Protein AF-A0A3D2V6H1-F1 (afdb_monomer)

Solvent-accessible surface area (backbone atoms only — not comparable to full-atom values): 11142 Å² total; per-residue (Å²): 111,62,58,61,51,36,56,75,69,52,50,53,39,61,8,52,39,50,46,77,57,75,85,57,69,44,85,62,68,38,57,47,48,62,53,45,48,71,74,39,72,91,53,56,70,66,56,57,39,49,36,20,57,70,46,33,28,23,52,72,85,36,66,45,42,57,85,45,62,45,26,45,87,55,47,36,34,42,48,42,58,67,62,29,68,16,52,40,57,74,44,65,68,43,30,50,53,50,51,51,25,13,57,29,50,62,38,63,56,70,38,83,44,26,27,84,60,28,32,38,72,49,34,47,72,74,41,46,62,54,39,50,52,45,37,75,77,72,48,85,62,90,74,62,63,72,61,66,84,83,40,54,50,41,79,96,32,51,87,45,54,78,88,76,50,89,75,84,79,85,52,70,67,60,56,50,52,52,51,54,50,50,55,60,72,49,50,75,44,50,53,50,48,50,66,72,74,103

Sequence (198 aa):
DCFERAKAKGIWNDGRAAQRYRRIKSESPVSLYDALLKSFPDQSPELIKKCMDGGDILVNGKPTNSAVKVSGKDKVLIYFGGPKKCYASRNKAEYWAEVLQCWYDTNRTMDHDHNHIHTREQLKVYDPQAAKLCEEVLGDGKWRFVTPLKRAGKGHLRGYTPESAPTVKLLPHIETAAYDYYDNYWKEFWQRLADKHN

Secondary structure (DSSP, 8-state):
-HHHHHHHTTTT--EEEEEEE-----SS-EEHHHHHHHH-TTS-HHHHHHHHHTTSEEETTEE--TT-EE-TTS-EEEEEEEEE--GGGS-HHHHHHHHHHHHTT----SSSS--S--SHHHHHHH-HHHHHHHHHHH---S-----HHHHTTSGGGTT--GGGSPPP---HHHHHHHHHHHHHHHGGGHHHHHHHH-

Mean predicted aligned error: 4.02 Å

Structure (mmCIF, N/CA/C/O backbone):
data_AF-A0A3D2V6H1-F1
#
_entry.id   AF-A0A3D2V6H1-F1
#
loop_
_atom_site.group_PDB
_atom_site.id
_atom_site.type_symbol
_atom_site.label_atom_id
_atom_site.label_alt_id
_atom_site.label_comp_id
_atom_site.label_asym_id
_atom_site.label_entity_id
_atom_site.label_seq_id
_atom_site.pdbx_PDB_ins_code
_atom_site.Cartn_x
_atom_site.Cartn_y
_atom_site.Cartn_z
_atom_site.occupancy
_atom_site.B_iso_or_equiv
_atom_site.auth_seq_id
_atom_site.auth_comp_id
_atom_site.auth_asym_id
_atom_site.auth_atom_id
_atom_site.pdbx_PDB_model_num
ATOM 1 N N . ASP A 1 1 ? -4.914 6.073 -26.720 1.00 86.19 1 ASP A N 1
ATOM 2 C CA . ASP A 1 1 ? -4.335 6.422 -25.411 1.00 86.19 1 ASP A CA 1
ATOM 3 C C . ASP A 1 1 ? -4.439 5.208 -24.480 1.00 86.19 1 ASP A C 1
ATOM 5 O O . ASP A 1 1 ? -5.526 4.640 -24.406 1.00 86.19 1 ASP A O 1
ATOM 9 N N . CYS A 1 2 ? -3.342 4.742 -23.863 1.00 95.06 2 CYS A N 1
ATOM 10 C CA . CYS A 1 2 ? -3.363 3.585 -22.947 1.00 95.06 2 CYS A CA 1
ATOM 11 C C . CYS A 1 2 ? -4.170 3.888 -21.681 1.00 95.06 2 CYS A C 1
ATOM 13 O O . CYS A 1 2 ? -4.976 3.060 -21.262 1.00 95.06 2 CYS A O 1
ATOM 15 N N . PHE A 1 3 ? -4.041 5.109 -21.153 1.00 96.94 3 PHE A N 1
ATOM 16 C CA . PHE A 1 3 ? -4.754 5.534 -19.952 1.00 96.94 3 PHE A CA 1
ATOM 17 C C . PHE A 1 3 ? -6.275 5.480 -20.140 1.00 96.94 3 PHE A C 1
ATOM 19 O O . PHE A 1 3 ? -6.974 4.856 -19.347 1.00 96.94 3 PHE A O 1
ATOM 26 N N . GLU A 1 4 ? -6.799 6.047 -21.232 1.00 97.50 4 GLU A N 1
ATOM 27 C CA . GLU A 1 4 ? -8.246 6.026 -21.496 1.00 97.50 4 GLU A CA 1
ATOM 28 C C . GLU A 1 4 ? -8.780 4.600 -21.700 1.00 97.50 4 GLU A C 1
ATOM 30 O O . GLU A 1 4 ? -9.891 4.286 -21.274 1.00 97.50 4 GLU A O 1
ATOM 35 N N . ARG A 1 5 ? -7.981 3.694 -22.282 1.00 96.44 5 ARG A N 1
ATOM 36 C CA . ARG A 1 5 ? -8.349 2.272 -22.395 1.00 96.44 5 ARG A CA 1
ATOM 37 C C . ARG A 1 5 ? -8.379 1.584 -21.032 1.00 96.44 5 ARG A C 1
ATOM 39 O O . ARG A 1 5 ? -9.320 0.839 -20.768 1.00 96.44 5 ARG A O 1
ATOM 46 N N . ALA A 1 6 ? -7.375 1.819 -20.188 1.00 96.81 6 ALA A N 1
ATOM 47 C CA . ALA A 1 6 ? -7.323 1.277 -18.833 1.00 96.81 6 ALA A CA 1
ATOM 48 C C . ALA A 1 6 ? -8.517 1.771 -18.004 1.00 96.81 6 ALA A C 1
ATOM 50 O O . ALA A 1 6 ? -9.238 0.966 -17.414 1.00 96.81 6 ALA A O 1
ATOM 51 N N . LYS A 1 7 ? -8.800 3.077 -18.068 1.00 96.31 7 LYS A N 1
ATOM 52 C CA . LYS A 1 7 ? -9.954 3.719 -17.433 1.00 96.31 7 LYS A CA 1
ATOM 53 C C . LYS A 1 7 ? -11.282 3.131 -17.912 1.00 96.31 7 LYS A C 1
ATOM 55 O O . LYS A 1 7 ? -12.104 2.764 -17.078 1.00 96.31 7 LYS A O 1
ATOM 60 N N . ALA A 1 8 ? -11.480 2.979 -19.224 1.00 96.50 8 ALA A N 1
ATOM 61 C CA . ALA A 1 8 ? -12.698 2.391 -19.791 1.00 96.50 8 ALA A CA 1
ATOM 62 C C . ALA A 1 8 ? -12.913 0.926 -19.372 1.00 96.50 8 ALA A C 1
ATOM 64 O O . ALA A 1 8 ? -14.048 0.483 -19.230 1.00 96.50 8 ALA A O 1
ATOM 65 N N . LYS A 1 9 ? -11.827 0.179 -19.148 1.00 95.75 9 LYS A N 1
ATOM 66 C CA . LYS A 1 9 ? -11.861 -1.211 -18.667 1.00 95.75 9 LYS A CA 1
ATOM 67 C C . LYS A 1 9 ? -11.921 -1.337 -17.143 1.00 95.75 9 LYS A C 1
ATOM 69 O O . LYS A 1 9 ? -11.949 -2.452 -16.634 1.00 95.75 9 LYS A O 1
ATOM 74 N N . GLY A 1 10 ? -11.893 -0.224 -16.412 1.00 95.44 10 GLY A N 1
ATOM 75 C CA . GLY A 1 10 ? -11.855 -0.236 -14.954 1.00 95.44 10 GLY A CA 1
ATOM 76 C C . GLY A 1 10 ? -10.558 -0.799 -14.359 1.00 95.44 10 GLY A C 1
ATOM 77 O O . GLY A 1 10 ? -10.540 -1.105 -13.169 1.00 95.44 10 GLY A O 1
ATOM 78 N N . ILE A 1 11 ? -9.483 -0.911 -15.146 1.00 95.38 11 ILE A N 1
ATOM 79 C CA . ILE A 1 11 ? -8.159 -1.329 -14.660 1.00 95.38 11 ILE A CA 1
ATOM 80 C C . ILE A 1 11 ? -7.669 -0.293 -13.637 1.00 95.38 11 ILE A C 1
ATOM 82 O O . ILE A 1 11 ? -8.009 0.889 -13.732 1.00 95.38 11 ILE A O 1
ATOM 86 N N . TRP A 1 12 ? -6.893 -0.738 -12.647 1.00 96.25 12 TRP A N 1
ATOM 87 C CA . TRP A 1 12 ? -6.404 0.075 -11.530 1.00 96.25 12 TRP A CA 1
ATOM 88 C C . TRP A 1 12 ? -7.511 0.595 -10.601 1.00 96.25 12 TRP A C 1
ATOM 90 O O . TRP A 1 12 ? -7.306 1.549 -9.851 1.00 96.25 12 TRP A O 1
ATOM 100 N N . ASN A 1 13 ? -8.693 -0.027 -10.620 1.00 95.50 13 ASN A N 1
ATOM 101 C CA . ASN A 1 13 ? -9.763 0.215 -9.648 1.00 95.50 13 ASN A CA 1
ATOM 102 C C . ASN A 1 13 ? -9.993 -0.983 -8.728 1.00 95.50 13 ASN A C 1
ATOM 104 O O . ASN A 1 13 ? -11.111 -1.196 -8.284 1.00 95.50 13 ASN A O 1
ATOM 108 N N . ASP A 1 14 ? -8.946 -1.754 -8.459 1.00 94.88 14 ASP A N 1
ATOM 109 C CA . ASP A 1 14 ? -8.922 -3.006 -7.699 1.00 94.88 14 ASP A CA 1
ATOM 110 C C . ASP A 1 14 ? -7.957 -2.938 -6.501 1.00 94.88 14 ASP A C 1
ATOM 112 O O . ASP A 1 14 ? -7.473 -3.953 -5.995 1.00 94.88 14 ASP A O 1
ATOM 116 N N . GLY A 1 15 ? -7.678 -1.723 -6.026 1.00 93.56 15 GLY A N 1
ATOM 117 C CA . GLY A 1 15 ? -6.953 -1.507 -4.786 1.00 93.56 15 GLY A CA 1
ATOM 118 C C . GLY A 1 15 ? -7.726 -2.076 -3.602 1.00 93.56 15 GLY A C 1
ATOM 119 O O . GLY A 1 15 ? -8.959 -2.083 -3.584 1.00 93.56 15 GLY A O 1
ATOM 120 N N . ARG A 1 16 ? -7.007 -2.522 -2.571 1.00 91.81 16 ARG A N 1
ATOM 121 C CA . ARG A 1 16 ? -7.636 -3.028 -1.349 1.00 91.81 16 ARG A CA 1
ATOM 122 C C . ARG A 1 16 ? -8.110 -1.857 -0.485 1.00 91.81 16 ARG A C 1
ATOM 124 O O . ARG A 1 16 ? -7.298 -1.030 -0.074 1.00 91.81 16 ARG A O 1
ATOM 131 N N . ALA A 1 17 ? -9.402 -1.798 -0.167 1.00 95.44 17 ALA A N 1
ATOM 132 C CA . ALA A 1 17 ? -9.928 -0.838 0.802 1.00 95.44 17 ALA A CA 1
ATOM 133 C C . ALA A 1 17 ? -9.635 -1.320 2.234 1.00 95.44 17 ALA A C 1
ATOM 135 O O . ALA A 1 17 ? -10.416 -2.061 2.832 1.00 95.44 17 ALA A O 1
ATOM 136 N N . ALA A 1 18 ? -8.459 -0.970 2.759 1.00 95.44 18 ALA A N 1
ATOM 137 C CA . ALA A 1 18 ? -8.037 -1.379 4.092 1.00 95.44 18 ALA A CA 1
ATOM 138 C C . ALA A 1 18 ? -7.135 -0.343 4.764 1.00 95.44 18 ALA A C 1
ATOM 140 O O . ALA A 1 18 ? -6.169 0.136 4.167 1.00 95.44 18 ALA A O 1
ATOM 141 N N . GLN A 1 19 ? -7.386 -0.089 6.043 1.00 95.94 19 GLN A N 1
ATOM 142 C CA . GLN A 1 19 ? -6.586 0.807 6.863 1.00 95.94 19 GLN A CA 1
ATOM 143 C C . GLN A 1 19 ? -5.698 0.027 7.828 1.00 95.94 19 GLN A C 1
ATOM 145 O O . GLN A 1 19 ? -6.164 -0.820 8.588 1.00 95.94 19 GLN A O 1
ATOM 150 N N . ARG A 1 20 ? -4.405 0.362 7.857 1.00 95.50 20 ARG A N 1
ATOM 151 C CA . ARG A 1 20 ? -3.495 -0.083 8.921 1.00 95.50 20 ARG A CA 1
ATOM 152 C C . ARG A 1 20 ? -3.681 0.830 10.129 1.00 95.50 20 ARG A C 1
ATOM 154 O O . ARG A 1 20 ? -3.247 1.979 10.093 1.00 95.50 20 ARG A O 1
ATOM 161 N N . TYR A 1 21 ? -4.293 0.317 11.187 1.00 96.44 21 TYR A N 1
ATOM 162 C CA . TYR A 1 21 ? -4.532 1.069 12.413 1.00 96.44 21 TYR A CA 1
ATOM 163 C C . TYR A 1 21 ? -3.304 0.974 13.331 1.00 96.44 21 TYR A C 1
ATOM 165 O O . TYR A 1 21 ? -2.948 -0.100 13.810 1.00 96.44 21 TYR A O 1
ATOM 173 N N . ARG A 1 22 ? -2.599 2.097 13.516 1.00 94.12 22 ARG A N 1
ATOM 174 C CA . ARG A 1 22 ? -1.255 2.150 14.135 1.00 94.12 22 ARG A CA 1
ATOM 175 C C . ARG A 1 22 ? -1.173 3.058 15.367 1.00 94.12 22 ARG A C 1
ATOM 177 O O . ARG A 1 22 ? -0.078 3.432 15.789 1.00 94.12 22 ARG A O 1
ATOM 184 N N . ARG A 1 23 ? -2.327 3.412 15.941 1.00 94.06 23 ARG A N 1
ATOM 185 C CA . ARG A 1 23 ? -2.425 4.316 17.099 1.00 94.06 23 ARG A CA 1
ATOM 186 C C . ARG A 1 23 ? -2.110 3.641 18.435 1.00 94.06 23 ARG A C 1
ATOM 188 O O . ARG A 1 23 ? -1.849 4.328 19.416 1.00 94.06 23 ARG A O 1
ATOM 195 N N . ILE A 1 24 ? -2.100 2.311 18.488 1.00 95.19 24 ILE A N 1
ATOM 196 C CA . ILE A 1 24 ? -1.741 1.580 19.705 1.00 95.19 24 ILE A CA 1
ATOM 197 C C . ILE A 1 24 ? -0.220 1.523 19.807 1.00 95.19 24 ILE A C 1
ATOM 199 O O . ILE A 1 24 ? 0.445 0.967 18.938 1.00 95.19 24 ILE A O 1
ATOM 203 N N . LYS A 1 25 ? 0.319 2.133 20.867 1.00 92.25 25 LYS A N 1
ATOM 204 C CA . LYS A 1 25 ? 1.763 2.221 21.151 1.00 92.25 25 LYS A CA 1
ATOM 205 C C . LYS A 1 25 ? 2.165 1.602 22.490 1.00 92.25 25 LYS A C 1
ATOM 207 O O . LYS A 1 25 ? 3.348 1.541 22.792 1.00 92.25 25 LYS A O 1
ATOM 212 N N . SER A 1 26 ? 1.192 1.174 23.295 1.00 94.69 26 SER A N 1
ATOM 213 C CA . SER A 1 26 ? 1.442 0.613 24.626 1.00 94.69 26 SER A CA 1
ATOM 214 C C . SER A 1 26 ? 2.230 -0.694 24.539 1.00 94.69 26 SER A C 1
ATOM 216 O O . SER A 1 26 ? 1.905 -1.556 23.721 1.00 94.69 26 SER A O 1
ATOM 218 N N . GLU A 1 27 ? 3.228 -0.864 25.408 1.00 95.31 27 GLU A N 1
ATOM 219 C CA . GLU A 1 27 ? 3.922 -2.147 25.582 1.00 95.31 27 GLU A CA 1
ATOM 220 C C . GLU A 1 27 ? 3.007 -3.193 26.228 1.00 95.31 27 GLU A C 1
ATOM 222 O O . GLU A 1 27 ? 3.024 -4.362 25.842 1.00 95.31 27 GLU A O 1
ATOM 227 N N . SER A 1 28 ? 2.174 -2.777 27.187 1.00 96.81 28 SER A N 1
ATOM 228 C CA . SER A 1 28 ? 1.172 -3.646 27.799 1.00 96.81 28 SER A CA 1
ATOM 229 C C . SER A 1 28 ? -0.092 -3.725 26.928 1.00 96.81 28 SER A C 1
ATOM 231 O O . SER A 1 28 ? -0.499 -2.706 26.356 1.00 96.81 28 SER A O 1
ATOM 233 N N . PRO A 1 29 ? -0.743 -4.901 26.825 1.00 97.94 29 PRO A N 1
ATOM 234 C CA . PRO A 1 29 ? -1.964 -5.049 26.041 1.00 97.94 29 PRO A CA 1
ATOM 235 C C . PRO A 1 29 ? -3.115 -4.169 26.545 1.00 97.94 29 PRO A C 1
ATOM 237 O O . PRO A 1 29 ? -3.474 -4.205 27.724 1.00 97.94 29 PRO A O 1
ATOM 240 N N . VAL A 1 30 ? -3.743 -3.438 25.626 1.00 98.38 30 VAL A N 1
ATOM 241 C CA . VAL A 1 30 ? -4.916 -2.585 25.863 1.00 98.38 30 VAL A CA 1
ATOM 242 C C . VAL A 1 30 ? -6.107 -3.061 25.037 1.00 98.38 30 VAL A C 1
ATOM 244 O O . VAL A 1 30 ? -5.929 -3.735 24.025 1.00 98.38 30 VAL A O 1
ATOM 247 N N . SER A 1 31 ? -7.323 -2.716 25.463 1.00 98.50 31 SER A N 1
ATOM 248 C CA . SER A 1 31 ? -8.556 -3.003 24.718 1.00 98.50 31 SER A CA 1
ATOM 249 C C . SER A 1 31 ? -8.499 -2.378 23.322 1.00 98.50 31 SER A C 1
ATOM 251 O O . SER A 1 31 ? -8.368 -1.158 23.186 1.00 98.50 31 SER A O 1
ATOM 253 N N . LEU A 1 32 ? -8.586 -3.209 22.277 1.00 98.62 32 LEU A N 1
ATOM 254 C CA . LEU A 1 32 ? -8.649 -2.698 20.907 1.00 98.62 32 LEU A CA 1
ATOM 255 C C . LEU A 1 32 ? -9.981 -1.981 20.656 1.00 98.62 32 LEU A C 1
ATOM 257 O O . LEU A 1 32 ? -9.995 -0.944 19.999 1.00 98.62 32 LEU A O 1
ATOM 261 N N . TYR A 1 33 ? -11.073 -2.500 21.217 1.00 98.69 33 TYR A N 1
ATOM 262 C CA . TYR A 1 33 ? -12.403 -1.910 21.100 1.00 98.69 33 TYR A CA 1
ATOM 263 C C . TYR A 1 33 ? -12.422 -0.458 21.597 1.00 98.69 33 TYR A C 1
ATOM 265 O O . TYR A 1 33 ? -12.762 0.445 20.836 1.00 98.69 33 TYR A O 1
ATOM 273 N N . ASP A 1 34 ? -11.927 -0.205 22.812 1.00 98.44 34 ASP A N 1
ATOM 274 C CA . ASP A 1 34 ? -11.911 1.148 23.389 1.00 98.44 34 ASP A CA 1
ATOM 275 C C . ASP A 1 34 ? -11.003 2.101 22.597 1.00 98.44 34 ASP A C 1
ATOM 277 O O . ASP A 1 34 ? -11.313 3.281 22.420 1.00 98.44 34 ASP A O 1
ATOM 281 N N . ALA A 1 35 ? -9.882 1.592 22.075 1.00 98.00 35 ALA A N 1
ATOM 282 C CA . ALA A 1 35 ? -8.986 2.380 21.236 1.00 98.00 35 ALA A CA 1
ATOM 283 C C . ALA A 1 35 ? -9.651 2.790 19.908 1.00 98.00 35 ALA A C 1
ATOM 285 O O . ALA A 1 35 ? -9.436 3.912 19.441 1.00 98.00 35 ALA A O 1
ATOM 286 N N . LEU A 1 36 ? -10.451 1.902 19.308 1.00 97.88 36 LEU A N 1
ATOM 287 C CA . LEU A 1 36 ? -11.209 2.187 18.089 1.00 97.88 36 LEU A CA 1
ATOM 288 C C . LEU A 1 36 ? -12.329 3.197 18.353 1.00 97.88 36 LEU A C 1
ATOM 290 O O . LEU A 1 36 ? -12.416 4.168 17.610 1.00 97.88 36 LEU A O 1
ATOM 294 N N . LEU A 1 37 ? -13.105 3.042 19.435 1.00 97.88 37 LEU A N 1
ATOM 295 C CA . LEU A 1 37 ? -14.127 4.024 19.836 1.00 97.88 37 LEU A CA 1
ATOM 296 C C . LEU A 1 37 ? -13.529 5.424 19.993 1.00 97.88 37 LEU A C 1
ATOM 298 O O . LEU A 1 37 ? -14.073 6.406 19.498 1.00 97.88 37 LEU A O 1
ATOM 302 N N . LYS A 1 38 ? -12.365 5.510 20.645 1.00 96.38 38 LYS A N 1
ATOM 303 C CA . LYS A 1 38 ? -11.654 6.776 20.828 1.00 96.38 38 LYS A CA 1
ATOM 304 C C . LYS A 1 38 ? -11.190 7.394 19.505 1.00 96.38 38 LYS A C 1
ATOM 306 O O . LYS A 1 38 ? -11.177 8.615 19.383 1.00 96.38 38 LYS A O 1
ATOM 311 N N . SER A 1 39 ? -10.754 6.573 18.552 1.00 95.06 39 SER A N 1
ATOM 312 C CA . SER A 1 39 ? -10.202 7.054 17.277 1.00 95.06 39 SER A CA 1
ATOM 313 C C . SER A 1 39 ? -11.276 7.370 16.238 1.00 95.06 39 SER A C 1
ATOM 315 O O . SER A 1 39 ? -11.041 8.186 15.353 1.00 95.06 39 SER A O 1
ATOM 317 N N . PHE A 1 40 ? -12.452 6.753 16.356 1.00 96.31 40 PHE A N 1
ATOM 318 C CA . PHE A 1 40 ? -13.562 6.894 15.418 1.00 96.31 40 PHE A CA 1
ATOM 319 C C . PHE A 1 40 ? -14.855 7.286 16.154 1.00 96.31 40 PHE A C 1
ATOM 321 O O . PHE A 1 40 ? -15.822 6.526 16.125 1.00 96.31 40 PHE A O 1
ATOM 328 N N . PRO A 1 41 ? -14.902 8.466 16.803 1.00 95.62 41 PRO A N 1
ATOM 329 C CA . PRO A 1 41 ? -16.042 8.881 17.628 1.00 95.62 41 PRO A CA 1
ATOM 330 C C . PRO A 1 41 ? -17.347 9.071 16.838 1.00 95.62 41 PRO A C 1
ATOM 332 O O . PRO A 1 41 ? -18.423 9.045 17.425 1.00 95.62 41 PRO A O 1
ATOM 335 N N . ASP A 1 42 ? -17.259 9.235 15.515 1.00 95.00 42 ASP A N 1
ATOM 336 C CA . ASP A 1 42 ? -18.420 9.356 14.625 1.00 95.00 42 ASP A CA 1
ATOM 337 C C . ASP A 1 42 ? -19.088 7.999 14.316 1.00 95.00 42 ASP A C 1
ATOM 339 O O . ASP A 1 42 ? -20.142 7.963 13.685 1.00 95.00 42 ASP A O 1
ATOM 343 N N . GLN A 1 43 ? -18.470 6.877 14.701 1.00 96.94 43 GLN A N 1
ATOM 344 C CA . GLN A 1 43 ? -19.005 5.531 14.481 1.00 96.94 43 GLN A CA 1
ATOM 345 C C . GLN A 1 43 ? -19.700 5.025 15.743 1.00 96.94 43 GLN A C 1
ATOM 347 O O . GLN A 1 43 ? -19.201 5.216 16.853 1.00 96.94 43 GLN A O 1
ATOM 352 N N . SER A 1 44 ? -20.839 4.342 15.588 1.00 97.38 44 SER A N 1
ATOM 353 C CA . SER A 1 44 ? -21.546 3.809 16.753 1.00 97.38 44 SER A CA 1
ATOM 354 C C . SER A 1 44 ? -20.740 2.691 17.432 1.00 97.38 44 SER A C 1
ATOM 356 O O . SER A 1 44 ? -20.080 1.892 16.747 1.00 97.38 44 SER A O 1
ATOM 358 N N . PRO A 1 45 ? -20.804 2.582 18.772 1.00 98.25 45 PRO A N 1
ATOM 359 C CA . PRO A 1 45 ? -20.162 1.486 19.487 1.00 98.25 45 PRO A CA 1
ATOM 360 C C . PRO A 1 45 ? -20.605 0.104 18.991 1.00 98.25 45 PRO A C 1
ATOM 362 O O . PRO A 1 45 ? -19.790 -0.809 18.838 1.00 98.25 45 PRO A O 1
ATOM 365 N N . GLU A 1 46 ? -21.886 -0.033 18.650 1.00 98.12 46 GLU A N 1
ATOM 366 C CA . GLU A 1 46 ? -22.473 -1.260 18.122 1.00 98.12 46 GLU A CA 1
ATOM 367 C C . GLU A 1 46 ? -21.864 -1.646 16.771 1.00 98.12 46 GLU A C 1
ATOM 369 O O . GLU A 1 46 ? -21.564 -2.821 16.556 1.00 98.12 46 GLU A O 1
ATOM 374 N N . LEU A 1 47 ? -21.642 -0.678 15.872 1.00 98.31 47 LEU A N 1
ATOM 375 C CA . LEU A 1 47 ? -21.013 -0.939 14.579 1.00 98.31 47 LEU A CA 1
ATOM 376 C C . LEU A 1 47 ? -19.572 -1.411 14.761 1.00 98.31 47 LEU A C 1
ATOM 378 O O . LEU A 1 47 ? -19.190 -2.435 14.198 1.00 98.31 47 LEU A O 1
ATOM 382 N N . ILE A 1 48 ? -18.775 -0.711 15.576 1.00 98.38 48 ILE A N 1
ATOM 383 C CA . ILE A 1 48 ? -17.381 -1.103 15.832 1.00 98.38 48 ILE A CA 1
ATOM 384 C C . ILE A 1 48 ? -17.328 -2.523 16.402 1.00 98.38 48 ILE A C 1
ATOM 386 O O . ILE A 1 48 ? -16.523 -3.337 15.942 1.00 98.38 48 ILE A O 1
ATOM 390 N N . LYS A 1 49 ? -18.220 -2.853 17.341 1.00 98.56 49 LYS A N 1
ATOM 391 C CA . LYS A 1 49 ? -18.324 -4.204 17.894 1.00 98.56 49 LYS A CA 1
ATOM 392 C C . LYS A 1 49 ? -18.641 -5.242 16.813 1.00 98.56 49 LYS A C 1
ATOM 394 O O . LYS A 1 49 ? -17.906 -6.221 16.695 1.00 98.56 49 LYS A O 1
ATOM 399 N N . LYS A 1 50 ? -19.668 -5.008 15.988 1.00 98.44 50 LYS A N 1
ATOM 400 C CA . LYS A 1 50 ? -20.039 -5.903 14.877 1.00 98.44 50 LYS A CA 1
ATOM 401 C C . LYS A 1 50 ? -18.894 -6.097 13.877 1.00 98.44 50 LYS A C 1
ATOM 403 O O . LYS A 1 50 ? -18.648 -7.221 13.455 1.00 98.44 50 LYS A O 1
ATOM 408 N N . CYS A 1 51 ? -18.145 -5.046 13.545 1.00 98.31 51 CYS A N 1
ATOM 409 C CA . CYS A 1 51 ? -16.978 -5.136 12.662 1.00 98.31 51 CYS A CA 1
ATOM 410 C C . CYS A 1 51 ? -15.854 -5.997 13.251 1.00 98.31 51 CYS A C 1
ATOM 412 O O . CYS A 1 51 ? -15.208 -6.758 12.527 1.00 98.31 51 CYS A O 1
ATOM 414 N N . MET A 1 52 ? -15.607 -5.885 14.561 1.00 98.56 52 MET A N 1
ATOM 415 C CA . MET A 1 52 ? -14.622 -6.724 15.243 1.00 98.56 52 MET A CA 1
ATOM 416 C C . MET A 1 52 ? -15.072 -8.184 15.256 1.00 98.56 52 MET A C 1
ATOM 418 O O . MET A 1 52 ? -14.339 -9.037 14.766 1.00 98.56 52 MET A O 1
ATOM 422 N N . ASP A 1 53 ? -16.279 -8.450 15.754 1.00 98.31 53 ASP A N 1
ATOM 423 C CA . ASP A 1 53 ? -16.825 -9.803 15.923 1.00 98.31 53 ASP A CA 1
ATOM 424 C C . ASP A 1 53 ? -17.136 -10.488 14.577 1.00 98.31 53 ASP A C 1
ATOM 426 O O . ASP A 1 53 ? -17.092 -11.711 14.467 1.00 98.31 53 ASP A O 1
ATOM 430 N N . GLY A 1 54 ? -17.408 -9.700 13.534 1.00 97.12 54 GLY A N 1
ATOM 431 C CA . GLY A 1 54 ? -17.690 -10.147 12.170 1.00 97.12 54 GLY A CA 1
ATOM 432 C C . GLY A 1 54 ? -16.456 -10.341 11.282 1.00 97.12 54 GLY A C 1
ATOM 433 O O . GLY A 1 54 ? -16.602 -10.677 10.106 1.00 97.12 54 GLY A O 1
ATOM 434 N N . GLY A 1 55 ? -15.245 -10.132 11.814 1.00 97.38 55 GLY A N 1
ATOM 435 C CA . GLY A 1 55 ? -13.985 -10.406 11.113 1.00 97.38 55 GLY A CA 1
ATOM 436 C C . GLY A 1 55 ? -13.529 -9.343 10.107 1.00 97.38 55 GLY A C 1
ATOM 437 O O . GLY A 1 55 ? -12.619 -9.608 9.320 1.00 97.38 55 GLY A O 1
ATOM 438 N N . ASP A 1 56 ? -14.107 -8.141 10.137 1.00 98.12 56 ASP A N 1
ATOM 439 C CA . ASP A 1 56 ? -13.659 -7.003 9.318 1.00 98.12 56 ASP A CA 1
ATOM 440 C C . ASP A 1 56 ? -12.423 -6.318 9.905 1.00 98.12 56 ASP A C 1
ATOM 442 O O . ASP A 1 56 ? -11.703 -5.601 9.211 1.00 98.12 56 ASP A O 1
ATOM 446 N N . ILE A 1 57 ? -12.138 -6.561 11.183 1.00 98.44 57 ILE A N 1
ATOM 447 C CA . ILE A 1 57 ? -10.924 -6.094 11.843 1.00 98.44 57 ILE A CA 1
ATOM 448 C C . ILE A 1 57 ? -10.030 -7.296 12.123 1.00 98.44 57 ILE A C 1
ATOM 450 O O . ILE A 1 57 ? -10.430 -8.272 12.757 1.00 98.44 57 ILE A O 1
ATOM 454 N N . LEU A 1 58 ? -8.797 -7.218 11.631 1.00 98.31 58 LEU A N 1
ATOM 455 C CA . LEU A 1 58 ? -7.799 -8.266 11.772 1.00 98.31 58 LEU A CA 1
ATOM 456 C C . LEU A 1 58 ? -6.709 -7.830 12.745 1.00 98.31 58 LEU A C 1
ATOM 458 O O . LEU A 1 58 ? -6.208 -6.708 12.662 1.00 98.31 58 LEU A O 1
ATOM 462 N N . VAL A 1 59 ? -6.271 -8.758 13.589 1.00 98.50 59 VAL A N 1
ATOM 463 C CA . VAL A 1 59 ? -5.074 -8.622 14.422 1.00 98.50 59 VAL A CA 1
ATOM 464 C C . VAL A 1 59 ? -4.061 -9.653 13.946 1.00 98.50 59 VAL A C 1
ATOM 466 O O . VAL A 1 59 ? -4.352 -10.845 13.866 1.00 98.50 59 VAL A O 1
ATOM 469 N N . ASN A 1 60 ? -2.870 -9.192 13.562 1.00 97.75 60 ASN A N 1
ATOM 470 C CA . ASN A 1 60 ? -1.799 -10.030 13.014 1.00 97.75 60 ASN A CA 1
ATOM 471 C C . ASN A 1 60 ? -2.259 -10.903 11.830 1.00 97.75 60 ASN A C 1
ATOM 473 O O . ASN A 1 60 ? -1.815 -12.036 11.653 1.00 97.75 60 ASN A O 1
ATOM 477 N N . GLY A 1 61 ? -3.160 -10.353 11.009 1.00 96.75 61 GLY A N 1
ATOM 478 C CA . GLY A 1 61 ? -3.692 -11.006 9.812 1.00 96.75 61 GLY A CA 1
ATOM 479 C C . GLY A 1 61 ? -4.812 -12.017 10.063 1.00 96.75 61 GLY A C 1
ATOM 480 O O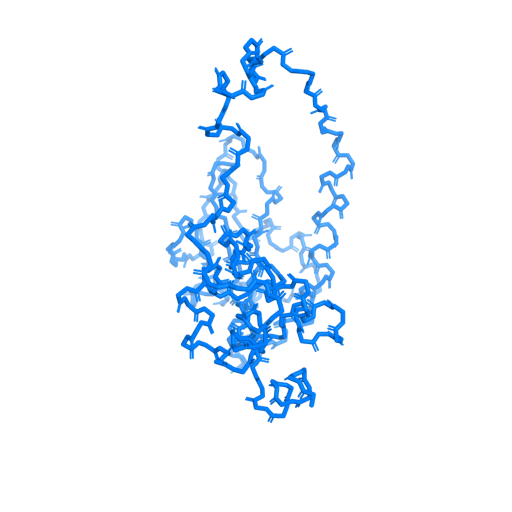 . GLY A 1 61 ? -5.244 -12.655 9.108 1.00 96.75 61 GLY A O 1
ATOM 481 N N . LYS A 1 62 ? -5.299 -12.160 11.302 1.00 98.12 62 LYS A N 1
ATOM 482 C CA . LYS A 1 62 ? -6.399 -13.069 11.653 1.00 98.12 62 LYS A CA 1
ATOM 483 C C . LYS A 1 62 ? -7.626 -12.294 12.149 1.00 98.12 62 LYS A C 1
ATOM 485 O O . LYS A 1 62 ? -7.432 -11.266 12.800 1.00 98.12 62 LYS A O 1
ATOM 490 N N . PRO A 1 63 ? -8.857 -12.771 11.876 1.00 98.19 63 PRO A N 1
ATOM 491 C CA . PRO A 1 63 ? -10.071 -12.226 12.483 1.00 98.19 63 PRO A CA 1
ATOM 492 C C .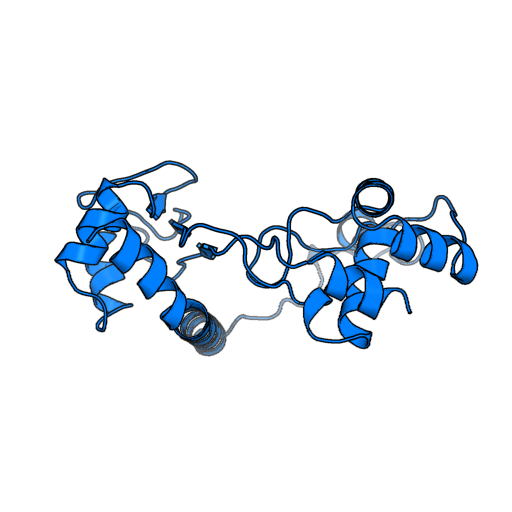 PRO A 1 63 ? -9.983 -12.194 14.010 1.00 98.19 63 PRO A C 1
ATOM 494 O O . PRO A 1 63 ? -9.273 -13.001 14.617 1.00 98.19 63 PRO A O 1
ATOM 497 N N . THR A 1 64 ? -10.692 -11.254 14.626 1.00 97.88 64 THR A N 1
ATOM 498 C CA . THR A 1 64 ? -10.677 -11.048 16.077 1.00 97.88 64 THR A CA 1
ATOM 499 C C . THR A 1 64 ? -12.094 -10.887 16.636 1.00 97.88 64 THR A C 1
ATOM 501 O O . THR A 1 64 ? -13.049 -11.290 15.985 1.00 97.88 64 THR A O 1
ATOM 504 N N . ASN A 1 65 ? -12.228 -10.383 17.862 1.00 98.12 65 ASN A N 1
ATOM 505 C CA . ASN A 1 65 ? -13.500 -10.015 18.482 1.00 98.12 65 ASN A CA 1
ATOM 506 C C . ASN A 1 65 ? -13.313 -8.811 19.419 1.00 98.12 65 ASN A C 1
ATOM 508 O O . ASN A 1 65 ? -12.183 -8.412 19.718 1.00 98.12 65 ASN A O 1
ATOM 512 N N . SER A 1 66 ? -14.410 -8.241 19.911 1.00 97.31 66 SER A N 1
ATOM 513 C CA . SER A 1 66 ? -14.414 -7.020 20.722 1.00 97.31 66 SER A CA 1
ATOM 514 C C . SER A 1 66 ? -13.736 -7.157 22.090 1.00 97.31 66 SER A C 1
ATOM 516 O O . SER A 1 66 ? -13.503 -6.150 22.752 1.00 97.31 66 SER A O 1
ATOM 518 N N . ALA A 1 67 ? -13.416 -8.375 22.539 1.00 98.06 67 ALA A N 1
ATOM 519 C CA . ALA A 1 67 ? -12.716 -8.618 23.801 1.00 98.06 67 ALA A CA 1
ATOM 520 C C . ALA A 1 67 ? -11.182 -8.637 23.652 1.00 98.06 67 ALA A C 1
ATOM 522 O O . ALA A 1 67 ? -10.467 -8.729 24.655 1.00 98.06 67 ALA A O 1
ATOM 523 N N . VAL A 1 68 ? -10.655 -8.571 22.423 1.00 98.44 68 VAL A N 1
ATOM 524 C CA . VAL A 1 68 ? -9.213 -8.666 22.180 1.00 98.44 68 VAL A CA 1
ATOM 525 C C . VAL A 1 68 ? -8.448 -7.505 22.816 1.00 98.44 68 VAL A C 1
ATOM 527 O O . VAL A 1 68 ? -8.847 -6.336 22.754 1.00 98.44 68 VAL A O 1
ATOM 530 N N . LYS A 1 69 ? -7.286 -7.836 23.381 1.00 98.44 69 LYS A N 1
ATOM 531 C CA . LYS A 1 69 ? -6.287 -6.859 23.807 1.00 98.44 69 LYS A CA 1
ATOM 532 C C . LYS A 1 69 ? -5.069 -6.931 22.905 1.00 98.44 69 LYS A C 1
ATOM 534 O O . LYS A 1 69 ? -4.639 -8.023 22.543 1.00 98.44 69 LYS A O 1
ATOM 539 N N . VAL A 1 70 ? -4.512 -5.776 22.567 1.00 98.31 70 VAL A N 1
ATOM 540 C CA . VAL A 1 70 ? -3.361 -5.657 21.667 1.00 98.31 70 VAL A CA 1
ATOM 541 C C . VAL A 1 70 ? -2.352 -4.645 22.200 1.00 98.31 70 VAL A C 1
ATOM 543 O O . VAL A 1 70 ? -2.688 -3.753 22.978 1.00 98.31 70 VAL A O 1
ATOM 546 N N . SER A 1 71 ? -1.103 -4.796 21.786 1.00 98.06 71 SER A N 1
ATOM 547 C CA . SER A 1 71 ? 0.032 -3.936 22.120 1.00 98.06 71 SER A CA 1
ATOM 548 C C . SER A 1 71 ? 0.549 -3.212 20.874 1.00 98.06 71 SER A C 1
ATOM 550 O O . SER A 1 71 ? 0.106 -3.471 19.755 1.00 98.06 71 SER A O 1
ATOM 552 N N . GLY A 1 72 ? 1.548 -2.342 21.036 1.00 96.19 72 GLY A N 1
ATOM 553 C CA . GLY A 1 72 ? 2.224 -1.682 19.914 1.00 96.19 72 GLY A CA 1
ATOM 554 C C . GLY A 1 72 ? 2.961 -2.630 18.956 1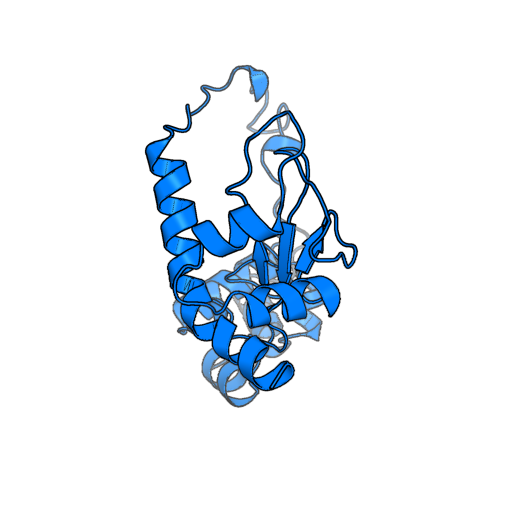.00 96.19 72 GLY A C 1
ATOM 555 O O . GLY A 1 72 ? 3.380 -2.205 17.881 1.00 96.19 72 GLY A O 1
ATOM 556 N N . LYS A 1 73 ? 3.110 -3.912 19.317 1.00 97.06 73 LYS A N 1
ATOM 557 C CA . LYS A 1 73 ? 3.732 -4.949 18.476 1.00 97.06 73 LYS A CA 1
ATOM 558 C C . LYS A 1 73 ? 2.735 -5.600 17.516 1.00 97.06 73 LYS A C 1
ATOM 560 O O . LYS A 1 73 ? 3.146 -6.194 16.518 1.00 97.06 73 LYS A O 1
ATOM 565 N N . ASP A 1 74 ? 1.443 -5.476 17.799 1.00 98.19 74 ASP A N 1
ATOM 566 C CA . ASP A 1 74 ? 0.385 -6.112 17.030 1.00 98.19 74 ASP A CA 1
ATOM 567 C C . ASP A 1 74 ? -0.007 -5.277 15.808 1.00 98.19 74 ASP A C 1
ATOM 569 O O . ASP A 1 74 ? -0.112 -4.050 15.847 1.00 98.19 74 ASP A O 1
ATOM 573 N N . LYS A 1 75 ? -0.251 -5.954 14.686 1.00 97.75 75 LYS A N 1
ATOM 574 C CA . LYS A 1 75 ? -0.682 -5.317 13.439 1.00 97.75 75 LYS A CA 1
ATOM 575 C C . LYS A 1 75 ? -2.197 -5.355 13.346 1.00 97.75 75 LYS A C 1
ATOM 577 O O . LYS A 1 75 ? -2.758 -6.413 13.066 1.00 97.75 75 LYS A O 1
ATOM 582 N N . VAL A 1 76 ? -2.837 -4.203 13.514 1.00 98.19 76 VAL A N 1
ATOM 583 C CA . VAL A 1 76 ? -4.285 -4.060 13.331 1.00 98.19 76 VAL A CA 1
ATOM 584 C C . VAL A 1 76 ? -4.593 -3.585 11.910 1.00 98.19 76 VAL A C 1
ATOM 586 O O . VAL A 1 76 ? -4.013 -2.609 11.423 1.00 98.19 76 VAL A O 1
ATOM 589 N N . LEU A 1 77 ? -5.506 -4.280 11.236 1.00 97.50 77 LEU A N 1
ATOM 590 C CA . LEU A 1 77 ? -6.000 -3.921 9.909 1.00 97.50 77 LEU A CA 1
ATOM 591 C C . LEU A 1 77 ? -7.527 -3.843 9.935 1.00 97.50 77 LEU A C 1
ATOM 593 O O . LEU A 1 77 ? -8.173 -4.830 10.264 1.00 97.50 77 LEU A O 1
ATOM 597 N N . ILE A 1 78 ? -8.086 -2.704 9.541 1.00 98.06 78 ILE A N 1
ATOM 598 C CA . ILE A 1 78 ? -9.523 -2.531 9.312 1.00 98.06 78 ILE A CA 1
ATOM 599 C C . ILE A 1 78 ? -9.767 -2.773 7.825 1.00 98.06 78 ILE A C 1
ATOM 601 O O . ILE A 1 78 ? -9.140 -2.128 6.983 1.00 98.06 78 ILE A O 1
ATOM 605 N N . TYR A 1 79 ? -10.620 -3.733 7.489 1.00 97.06 79 TYR A N 1
ATOM 606 C CA . TYR A 1 79 ? -10.943 -4.110 6.122 1.00 97.06 79 TYR A CA 1
ATOM 607 C C . TYR A 1 79 ? -12.348 -3.633 5.773 1.00 97.06 79 TYR A C 1
ATOM 609 O O . TYR A 1 79 ? -13.327 -4.193 6.240 1.00 97.06 79 TYR A O 1
ATOM 617 N N . PHE A 1 80 ? -12.449 -2.620 4.915 1.00 97.19 80 PHE A N 1
ATOM 618 C CA . PHE A 1 80 ? -13.733 -2.016 4.539 1.00 97.19 80 PHE A CA 1
ATOM 619 C C . PHE A 1 80 ? -14.464 -2.774 3.426 1.00 97.19 80 PHE A C 1
ATOM 621 O O . PHE A 1 80 ? -15.566 -2.399 3.033 1.00 97.19 80 PHE A O 1
ATOM 628 N N . GLY A 1 81 ? -13.839 -3.823 2.886 1.00 92.62 81 GLY A N 1
ATOM 629 C CA . GLY A 1 81 ? -14.403 -4.633 1.817 1.00 92.62 81 GLY A CA 1
ATOM 630 C C . GLY A 1 81 ? -14.415 -3.948 0.448 1.00 92.62 81 GLY A C 1
ATOM 631 O O . GLY A 1 81 ? -14.332 -2.725 0.304 1.00 92.62 81 GLY A O 1
ATOM 632 N N . GLY A 1 82 ? -14.526 -4.788 -0.581 1.00 89.94 82 GLY A N 1
ATOM 633 C CA . GLY A 1 82 ? -14.600 -4.371 -1.976 1.00 89.94 82 GLY A CA 1
ATOM 634 C C . GLY A 1 82 ? -13.323 -3.711 -2.516 1.00 89.94 82 GLY A C 1
ATOM 635 O O . GLY A 1 82 ? -12.372 -3.421 -1.780 1.00 89.94 82 GLY A O 1
ATOM 636 N N . PRO A 1 83 ? -13.288 -3.470 -3.831 1.00 92.81 83 PRO A N 1
ATOM 637 C CA . PRO A 1 83 ? -12.186 -2.767 -4.451 1.00 92.81 83 PRO A CA 1
ATOM 638 C C . PRO A 1 83 ? -12.289 -1.244 -4.235 1.00 92.81 83 PRO A C 1
ATOM 640 O O . PRO A 1 83 ? -13.334 -0.698 -3.846 1.00 92.81 83 PRO A O 1
ATOM 643 N N . LYS A 1 84 ? -11.187 -0.540 -4.492 1.00 94.00 84 LYS A N 1
ATOM 644 C CA . LYS A 1 84 ? -11.128 0.923 -4.563 1.00 94.00 84 LYS A CA 1
ATOM 645 C C . LYS A 1 84 ? -10.228 1.384 -5.705 1.00 94.00 84 LYS A C 1
ATOM 647 O O . LYS A 1 84 ? -9.356 0.651 -6.166 1.00 94.00 84 LYS A O 1
ATOM 652 N N . LYS A 1 85 ? -10.383 2.651 -6.087 1.00 94.62 85 LYS A N 1
ATOM 653 C CA . LYS A 1 85 ? -9.485 3.320 -7.033 1.00 94.62 85 LYS A CA 1
ATOM 654 C C . LYS A 1 85 ? -8.037 3.293 -6.528 1.00 94.62 85 LYS A C 1
ATOM 656 O O . LYS A 1 85 ? -7.782 3.562 -5.347 1.00 94.62 85 LYS A O 1
ATOM 661 N N . CYS A 1 86 ? -7.103 2.975 -7.415 1.00 95.88 86 CYS A N 1
ATOM 662 C CA . CYS A 1 86 ? -5.670 3.135 -7.186 1.00 95.88 86 CYS A CA 1
ATOM 663 C C . CYS A 1 86 ? -5.199 4.512 -7.641 1.00 95.88 86 CYS A C 1
ATOM 665 O O . CYS A 1 86 ? -5.870 5.179 -8.435 1.00 95.88 86 CYS A O 1
ATOM 667 N N . TYR A 1 87 ? -4.024 4.919 -7.173 1.00 95.31 87 TYR A N 1
ATOM 668 C CA . TYR A 1 87 ? -3.401 6.181 -7.561 1.00 95.31 87 TYR A CA 1
ATOM 669 C C . TYR A 1 87 ? -3.187 6.277 -9.082 1.00 95.31 87 TYR A C 1
ATOM 671 O O . TYR A 1 87 ? -3.567 7.275 -9.694 1.00 95.31 87 TYR A O 1
ATOM 679 N N . ALA A 1 88 ? -2.788 5.166 -9.714 1.00 96.94 88 ALA A N 1
ATOM 680 C CA . ALA A 1 88 ? -2.673 5.019 -11.169 1.00 96.94 88 ALA A CA 1
ATOM 681 C C . ALA A 1 88 ? -3.941 5.417 -11.954 1.00 96.94 88 ALA A C 1
ATOM 683 O O . ALA A 1 88 ? -3.859 5.854 -13.096 1.00 96.94 88 ALA A O 1
ATOM 684 N N . SER A 1 89 ? -5.136 5.287 -11.368 1.00 95.94 89 SER A N 1
ATOM 685 C CA . SER A 1 89 ? -6.399 5.614 -12.050 1.00 95.94 89 SER A CA 1
ATOM 686 C C . SER A 1 89 ? -6.732 7.115 -12.056 1.00 95.94 89 SER A C 1
ATOM 688 O O . SER A 1 89 ? -7.681 7.531 -12.724 1.00 95.94 89 SER A O 1
ATOM 690 N N . ARG A 1 90 ? -5.996 7.940 -11.292 1.00 94.75 90 ARG A N 1
ATOM 691 C CA . ARG A 1 90 ? -6.344 9.348 -11.036 1.00 94.75 90 ARG A CA 1
ATOM 692 C C . ARG A 1 90 ? -6.196 10.220 -12.272 1.00 94.75 90 ARG A C 1
ATOM 694 O O . ARG A 1 90 ? -7.079 11.026 -12.557 1.00 94.75 90 ARG A O 1
ATOM 701 N N . ASN A 1 91 ? -5.082 10.083 -12.980 1.00 96.50 91 ASN A N 1
ATOM 702 C CA . ASN A 1 91 ? -4.792 10.830 -14.193 1.00 96.50 91 ASN A CA 1
ATOM 703 C C . ASN A 1 91 ? -3.703 10.118 -15.010 1.00 96.50 91 ASN A C 1
ATOM 705 O O . ASN A 1 91 ? -3.084 9.156 -14.559 1.00 96.50 91 ASN A O 1
ATOM 709 N N . LYS A 1 92 ? -3.456 10.630 -16.216 1.00 96.88 92 LYS A N 1
ATOM 710 C CA . LYS A 1 92 ? -2.501 10.061 -17.169 1.00 96.88 92 LYS A CA 1
ATOM 711 C C . LYS A 1 92 ? -1.051 10.038 -16.668 1.00 96.88 92 LYS A C 1
ATOM 713 O O . LYS A 1 92 ? -0.325 9.107 -17.008 1.00 96.88 92 LYS A O 1
ATOM 718 N N . ALA A 1 93 ? -0.623 11.043 -15.902 1.00 97.25 93 ALA A N 1
ATOM 719 C CA . ALA A 1 93 ? 0.744 11.116 -15.391 1.00 97.25 93 ALA A CA 1
ATOM 720 C C . ALA A 1 93 ? 0.983 10.062 -14.303 1.00 97.25 93 ALA A C 1
ATOM 722 O O . ALA A 1 93 ? 1.972 9.337 -14.374 1.00 97.25 93 ALA A O 1
ATOM 723 N N . GLU A 1 94 ? 0.038 9.905 -13.373 1.00 97.31 94 GLU A N 1
ATOM 724 C CA . GLU A 1 94 ? 0.142 8.887 -12.319 1.00 97.31 94 GLU A CA 1
ATOM 725 C C . GLU A 1 94 ? 0.000 7.477 -12.869 1.00 97.31 94 GLU A C 1
ATOM 727 O O . GLU A 1 94 ? 0.750 6.586 -12.486 1.00 97.31 94 GLU A O 1
ATOM 732 N N . TYR A 1 95 ? -0.894 7.276 -13.840 1.00 98.00 95 TYR A N 1
ATOM 733 C CA . TYR A 1 95 ? -0.965 6.019 -14.579 1.00 98.00 95 TYR A CA 1
ATOM 734 C C . TYR A 1 95 ? 0.398 5.628 -15.150 1.00 98.00 95 TYR A C 1
ATOM 736 O O . TYR A 1 95 ? 0.847 4.499 -14.973 1.00 98.00 95 TYR A O 1
ATOM 744 N N . TRP A 1 96 ? 1.069 6.570 -15.815 1.00 97.69 96 TRP A N 1
ATOM 745 C CA . TRP A 1 96 ? 2.376 6.323 -16.405 1.00 97.69 96 TRP A CA 1
ATOM 746 C C . TRP A 1 96 ? 3.438 6.021 -15.342 1.00 97.69 96 TRP A C 1
ATOM 748 O O . TRP A 1 96 ? 4.158 5.033 -15.479 1.00 97.69 96 TRP A O 1
ATOM 758 N N . ALA A 1 97 ? 3.502 6.805 -14.263 1.00 97.31 97 ALA A N 1
ATOM 759 C CA . ALA A 1 97 ? 4.454 6.588 -13.173 1.00 97.31 97 ALA A CA 1
ATOM 760 C C . ALA A 1 97 ? 4.314 5.188 -12.546 1.00 97.31 97 ALA A C 1
ATOM 762 O O . ALA A 1 97 ? 5.294 4.447 -12.455 1.00 97.31 97 ALA A O 1
ATOM 763 N N . GLU A 1 98 ? 3.091 4.786 -12.213 1.00 97.62 98 GLU A N 1
ATOM 764 C CA . GLU A 1 98 ? 2.773 3.496 -11.590 1.00 97.62 98 GLU A CA 1
ATOM 765 C C . GLU A 1 98 ? 3.057 2.308 -12.525 1.00 97.62 98 GLU A C 1
ATOM 767 O O . GLU A 1 98 ? 3.607 1.276 -12.117 1.00 97.62 98 GLU A O 1
ATOM 772 N N . VAL A 1 99 ? 2.753 2.474 -13.817 1.00 98.06 99 VAL A N 1
ATOM 773 C CA . VAL A 1 99 ? 3.097 1.515 -14.875 1.00 98.06 99 VAL A CA 1
ATOM 774 C C . VAL A 1 99 ? 4.615 1.331 -14.974 1.00 98.06 99 VAL A C 1
ATOM 776 O O . VAL A 1 99 ? 5.087 0.192 -14.986 1.00 98.06 99 VAL A O 1
ATOM 779 N N . LEU A 1 100 ? 5.402 2.414 -14.981 1.00 97.69 100 LEU A N 1
ATOM 780 C CA . LEU A 1 100 ? 6.869 2.335 -14.989 1.00 97.69 100 LEU A CA 1
ATOM 781 C C . LEU A 1 100 ? 7.421 1.655 -13.741 1.00 97.69 100 LEU A C 1
ATOM 783 O O . LEU A 1 100 ? 8.366 0.867 -13.834 1.00 97.69 100 LEU A O 1
ATOM 787 N N . GLN A 1 101 ? 6.846 1.951 -12.576 1.00 97.56 101 GLN A N 1
ATOM 788 C CA . GLN A 1 101 ? 7.263 1.313 -11.337 1.00 97.56 101 GLN A CA 1
ATOM 789 C C . GLN A 1 101 ? 7.040 -0.200 -11.399 1.00 97.56 101 GLN A C 1
ATOM 791 O O . GLN A 1 101 ? 7.920 -0.949 -10.978 1.00 97.56 101 GLN A O 1
ATOM 796 N N . CYS A 1 102 ? 5.934 -0.668 -11.986 1.00 98.19 102 CYS A N 1
ATOM 797 C CA . CYS A 1 102 ? 5.733 -2.097 -12.238 1.00 98.19 102 CYS A CA 1
ATOM 798 C C . CYS A 1 102 ? 6.718 -2.633 -13.284 1.00 98.19 102 CYS A C 1
ATOM 800 O O . CYS A 1 102 ? 7.315 -3.679 -13.067 1.00 98.19 102 CYS A O 1
ATOM 802 N N . TRP A 1 103 ? 6.956 -1.910 -14.385 1.00 98.56 103 TRP A N 1
ATOM 803 C CA . TRP A 1 103 ? 7.881 -2.331 -15.448 1.00 98.56 103 TRP A CA 1
ATOM 804 C C . TRP A 1 103 ? 9.318 -2.569 -14.957 1.00 98.56 103 TRP A C 1
ATOM 806 O O . TRP A 1 103 ? 10.053 -3.359 -15.556 1.00 98.56 103 TRP A O 1
ATOM 816 N N . TYR A 1 104 ? 9.733 -1.903 -13.878 1.00 98.31 104 TYR A N 1
ATOM 817 C CA . TYR A 1 104 ? 11.065 -2.041 -13.282 1.00 98.31 104 TYR A CA 1
ATOM 818 C C . TYR A 1 104 ? 11.083 -2.726 -11.911 1.00 98.31 104 TYR A C 1
ATOM 820 O O . TYR A 1 104 ? 12.114 -2.684 -11.238 1.00 98.31 104 TYR A O 1
ATOM 828 N N . ASP A 1 105 ? 9.995 -3.388 -11.523 1.00 97.69 105 ASP A N 1
ATOM 829 C CA . ASP A 1 105 ? 9.859 -4.149 -10.275 1.00 97.69 105 ASP A CA 1
ATOM 830 C C . ASP A 1 105 ? 10.077 -3.303 -9.003 1.00 97.69 105 ASP A C 1
ATOM 832 O O . ASP A 1 105 ? 10.667 -3.745 -8.014 1.00 97.69 105 ASP A O 1
ATOM 836 N N . THR A 1 106 ? 9.628 -2.047 -9.032 1.00 96.06 106 THR A N 1
ATOM 837 C CA . THR A 1 106 ? 9.784 -1.085 -7.933 1.00 96.06 106 THR A CA 1
ATOM 838 C C . THR A 1 106 ? 8.462 -0.518 -7.417 1.00 96.06 106 THR A C 1
ATOM 840 O O . THR A 1 106 ? 8.487 0.421 -6.612 1.00 96.06 106 THR A O 1
ATOM 843 N N . ASN A 1 107 ? 7.314 -1.049 -7.852 1.00 96.12 107 ASN A N 1
ATOM 844 C CA . ASN A 1 107 ? 6.041 -0.580 -7.316 1.00 96.12 107 ASN A CA 1
ATOM 845 C C . ASN A 1 107 ? 5.793 -1.100 -5.894 1.00 96.12 107 ASN A C 1
ATOM 847 O O . ASN A 1 107 ? 6.259 -2.175 -5.507 1.00 96.12 107 ASN A O 1
ATOM 851 N N . ARG A 1 108 ? 5.045 -0.331 -5.104 1.00 93.50 108 ARG A N 1
ATOM 852 C CA . ARG A 1 108 ? 4.512 -0.790 -3.819 1.00 93.50 108 ARG A CA 1
ATOM 853 C C . ARG A 1 108 ? 3.214 -1.558 -4.053 1.00 93.50 108 ARG A C 1
ATOM 855 O O . ARG A 1 108 ? 2.574 -1.416 -5.085 1.00 93.50 108 ARG A O 1
ATOM 862 N N . THR A 1 109 ? 2.820 -2.375 -3.080 1.00 91.94 109 THR A N 1
ATOM 863 C CA . THR A 1 109 ? 1.565 -3.133 -3.141 1.00 91.94 109 THR A CA 1
ATOM 864 C C . THR A 1 109 ? 0.780 -3.033 -1.846 1.00 91.94 109 THR A C 1
ATOM 866 O O . THR A 1 109 ? 1.338 -2.843 -0.760 1.00 91.94 109 THR A O 1
ATOM 869 N N . MET A 1 110 ? -0.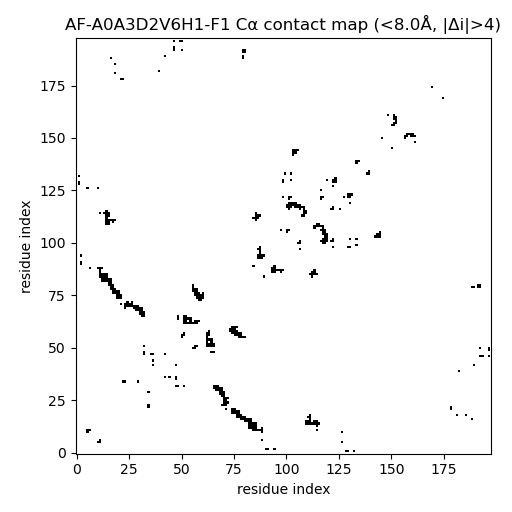534 -3.235 -1.966 1.00 79.81 110 MET A N 1
ATOM 870 C CA . MET A 1 110 ? -1.441 -3.484 -0.842 1.00 79.81 110 MET A CA 1
ATOM 871 C C . MET A 1 110 ? -1.372 -2.406 0.258 1.00 79.81 110 MET A C 1
ATOM 873 O O . MET A 1 110 ? -1.354 -2.706 1.462 1.00 79.81 110 MET A O 1
ATOM 877 N N . ASP A 1 111 ? -1.321 -1.143 -0.161 1.00 88.19 111 ASP A N 1
ATOM 878 C CA . ASP A 1 111 ? -1.492 0.031 0.694 1.00 88.19 111 ASP A CA 1
ATOM 879 C C . ASP A 1 111 ? -2.666 0.904 0.198 1.00 88.19 111 ASP A C 1
ATOM 881 O O . ASP A 1 111 ? -3.487 0.464 -0.609 1.00 88.19 111 ASP A O 1
ATOM 885 N N . HIS A 1 112 ? -2.791 2.128 0.719 1.00 90.25 112 HIS A N 1
ATOM 886 C CA . HIS A 1 112 ? -3.907 3.013 0.384 1.00 90.25 112 HIS A CA 1
ATOM 887 C C . HIS A 1 112 ? -3.921 3.529 -1.064 1.00 90.25 112 HIS A C 1
ATOM 889 O O . HIS A 1 112 ? -4.951 4.039 -1.495 1.00 90.25 112 HIS A O 1
ATOM 895 N N . ASP A 1 113 ? -2.850 3.354 -1.833 1.00 92.25 113 ASP A N 1
ATOM 896 C CA . ASP A 1 113 ? -2.721 3.852 -3.207 1.00 92.25 113 ASP A CA 1
ATOM 897 C C . ASP A 1 113 ? -2.651 2.717 -4.227 1.00 92.25 113 ASP A C 1
ATOM 899 O O . ASP A 1 113 ? -3.226 2.829 -5.310 1.00 92.25 113 ASP A O 1
ATOM 903 N N . HIS A 1 114 ? -2.030 1.595 -3.865 1.00 94.19 114 HIS A N 1
ATOM 904 C CA . HIS A 1 114 ? -1.646 0.553 -4.816 1.00 94.19 114 HIS A CA 1
ATOM 905 C C . HIS A 1 114 ? -2.549 -0.686 -4.729 1.00 94.19 114 HIS A C 1
ATOM 907 O O . HIS A 1 114 ? -3.218 -0.941 -3.721 1.00 94.19 114 HIS A O 1
ATOM 913 N N . ASN A 1 115 ? -2.570 -1.475 -5.801 1.00 94.50 115 ASN A N 1
ATOM 914 C CA . ASN A 1 115 ? -3.202 -2.794 -5.827 1.00 94.50 115 ASN A CA 1
ATOM 915 C C . ASN A 1 115 ? -2.157 -3.893 -5.548 1.00 94.50 115 ASN A C 1
ATOM 917 O O . ASN A 1 115 ? -1.233 -3.709 -4.753 1.00 94.50 115 ASN A O 1
ATOM 921 N N . HIS A 1 116 ? -2.358 -5.071 -6.131 1.00 94.44 116 HIS A N 1
ATOM 922 C CA . HIS A 1 116 ? -1.557 -6.266 -5.903 1.00 94.44 116 HIS A CA 1
ATOM 923 C C . HIS A 1 116 ? -0.367 -6.408 -6.869 1.00 94.44 116 HIS A C 1
ATOM 925 O O . HIS A 1 116 ? 0.501 -7.249 -6.617 1.00 94.44 116 HIS A O 1
ATOM 931 N N . ILE A 1 117 ? -0.302 -5.618 -7.950 1.00 97.00 117 ILE A N 1
ATOM 932 C CA . ILE A 1 117 ? 0.754 -5.751 -8.959 1.00 97.00 117 ILE A CA 1
ATOM 933 C C . ILE A 1 117 ? 1.948 -4.839 -8.675 1.00 97.00 117 ILE A C 1
ATOM 935 O O . ILE A 1 117 ? 1.800 -3.712 -8.216 1.00 97.00 117 ILE A O 1
ATOM 939 N N . HIS A 1 118 ? 3.149 -5.350 -8.940 1.00 97.25 118 HIS A N 1
ATOM 940 C CA . HIS A 1 118 ? 4.404 -4.623 -8.755 1.00 97.25 118 HIS A CA 1
ATOM 941 C C . HIS A 1 118 ? 5.567 -5.088 -9.623 1.00 97.25 118 HIS A C 1
ATOM 943 O O . HIS A 1 118 ? 6.642 -4.506 -9.503 1.00 97.25 118 HIS A O 1
ATOM 949 N N . THR A 1 119 ? 5.384 -6.100 -10.475 1.00 98.00 119 THR A N 1
ATOM 950 C CA . THR A 1 119 ? 6.440 -6.585 -11.375 1.00 98.00 119 THR A CA 1
ATOM 951 C C . THR A 1 119 ? 6.061 -6.436 -12.841 1.00 98.00 119 THR A C 1
ATOM 953 O O . THR A 1 119 ? 4.878 -6.323 -13.191 1.00 98.00 119 THR A O 1
ATOM 956 N N . ARG A 1 120 ? 7.065 -6.487 -13.720 1.00 98.44 120 ARG A N 1
ATOM 957 C CA . ARG A 1 120 ? 6.867 -6.436 -15.171 1.00 98.44 120 ARG A CA 1
ATOM 958 C C . ARG A 1 120 ? 5.994 -7.584 -15.656 1.00 98.44 120 ARG A C 1
ATOM 960 O O . ARG A 1 120 ? 5.122 -7.391 -16.498 1.00 98.44 120 ARG A O 1
ATOM 967 N N . GLU A 1 121 ? 6.231 -8.780 -15.140 1.00 98.19 121 GLU A N 1
ATOM 968 C CA . GLU A 1 121 ? 5.514 -9.991 -15.529 1.00 98.19 121 GLU A CA 1
ATOM 969 C C . GLU A 1 121 ? 4.038 -9.887 -15.136 1.00 98.19 121 GLU A C 1
ATOM 971 O O . GLU A 1 121 ? 3.164 -10.226 -15.931 1.00 98.19 121 GLU A O 1
ATOM 976 N N . GLN A 1 122 ? 3.749 -9.330 -13.956 1.00 98.38 122 GLN A N 1
ATOM 977 C CA . GLN A 1 122 ? 2.380 -9.033 -13.542 1.00 98.38 122 GLN A CA 1
ATOM 978 C C . GLN A 1 122 ? 1.742 -7.969 -14.441 1.00 98.38 122 GLN A C 1
ATOM 980 O O . GLN A 1 122 ? 0.610 -8.154 -14.881 1.00 98.38 122 GLN A O 1
ATOM 985 N N . LEU A 1 123 ? 2.467 -6.895 -14.774 1.00 98.50 123 LEU A N 1
ATOM 986 C CA . LEU A 1 123 ? 1.976 -5.839 -15.663 1.00 98.50 123 LEU A CA 1
ATOM 987 C C . LEU A 1 123 ? 1.634 -6.371 -17.064 1.00 98.50 123 LEU A C 1
ATOM 989 O O . LEU A 1 123 ? 0.590 -6.011 -17.601 1.00 98.50 123 LEU A O 1
ATOM 993 N N . LYS A 1 124 ? 2.458 -7.264 -17.631 1.00 98.44 124 LYS A N 1
ATOM 994 C CA . LYS A 1 124 ? 2.203 -7.907 -18.936 1.00 98.44 124 LYS A CA 1
ATOM 995 C C . LYS A 1 124 ? 0.867 -8.656 -18.976 1.00 98.44 124 LYS A C 1
ATOM 997 O O . LYS A 1 124 ? 0.225 -8.682 -20.021 1.00 98.44 124 LYS A O 1
ATOM 1002 N N . VAL A 1 125 ? 0.444 -9.240 -17.854 1.00 98.31 125 VAL A N 1
ATOM 1003 C CA . VAL A 1 125 ? -0.852 -9.929 -17.733 1.00 98.31 125 VAL A CA 1
ATOM 1004 C C . VAL A 1 125 ? -1.979 -8.943 -17.420 1.00 98.31 125 VAL A C 1
ATOM 1006 O O . VAL A 1 125 ? -3.056 -9.025 -18.003 1.00 98.31 125 VAL A O 1
ATOM 1009 N N . TYR A 1 126 ? -1.729 -8.013 -16.501 1.00 98.12 126 TYR A N 1
ATOM 1010 C CA . TYR A 1 126 ? -2.741 -7.139 -15.918 1.00 98.12 126 TYR A CA 1
ATOM 1011 C C . TYR A 1 126 ? -3.154 -5.974 -16.832 1.00 98.12 126 TYR A C 1
ATOM 1013 O O . TYR A 1 126 ? -4.343 -5.733 -17.036 1.00 98.12 126 TYR A O 1
ATOM 1021 N N . ASP A 1 127 ? -2.180 -5.272 -17.418 1.00 98.25 127 ASP A N 1
ATOM 1022 C CA . ASP A 1 127 ? -2.388 -4.185 -18.381 1.00 98.25 127 ASP A CA 1
ATOM 1023 C C . ASP A 1 127 ? -1.450 -4.379 -19.592 1.00 98.25 127 ASP A C 1
ATOM 1025 O O . ASP A 1 127 ? -0.416 -3.713 -19.721 1.00 98.25 127 ASP A O 1
ATOM 1029 N N . PRO A 1 128 ? -1.783 -5.308 -20.510 1.00 97.88 128 PRO A N 1
ATOM 1030 C CA . PRO A 1 128 ? -0.913 -5.660 -21.634 1.00 97.88 128 PRO A CA 1
ATOM 1031 C C . PRO A 1 128 ? -0.660 -4.496 -22.602 1.00 97.88 128 PRO A C 1
ATOM 1033 O O . PRO A 1 128 ? 0.337 -4.494 -23.320 1.00 97.88 128 PRO A O 1
ATOM 1036 N N . GLN A 1 129 ? -1.546 -3.495 -22.642 1.00 97.56 129 GLN A N 1
ATOM 1037 C CA . GLN A 1 129 ? -1.367 -2.321 -23.500 1.00 97.56 129 GLN A CA 1
ATOM 1038 C C . GLN A 1 129 ? -0.362 -1.339 -22.887 1.00 97.56 129 GLN A C 1
ATOM 1040 O O . GLN A 1 129 ? 0.475 -0.806 -23.614 1.00 97.56 129 GLN A O 1
ATOM 1045 N N . ALA A 1 130 ? -0.389 -1.146 -21.562 1.00 98.00 130 ALA A N 1
ATOM 1046 C CA . ALA A 1 130 ? 0.686 -0.453 -20.852 1.00 98.00 130 ALA A CA 1
ATOM 1047 C C . ALA A 1 130 ? 2.030 -1.159 -21.038 1.00 98.00 130 ALA A C 1
ATOM 1049 O O . ALA A 1 130 ? 3.017 -0.515 -21.378 1.00 98.00 130 ALA A O 1
ATOM 1050 N N . ALA A 1 131 ? 2.056 -2.484 -20.866 1.00 98.38 131 ALA A N 1
ATOM 1051 C CA . ALA A 1 131 ? 3.266 -3.280 -21.032 1.00 98.38 131 ALA A CA 1
ATOM 1052 C C . ALA A 1 131 ? 3.868 -3.126 -22.437 1.00 98.38 131 ALA A C 1
ATOM 1054 O O . ALA A 1 131 ? 5.067 -2.889 -22.564 1.00 98.38 131 ALA A O 1
ATOM 1055 N N . LYS A 1 132 ? 3.031 -3.183 -23.482 1.00 98.25 132 LYS A N 1
ATOM 1056 C CA . LYS A 1 132 ? 3.463 -2.961 -24.867 1.00 98.25 132 LYS A CA 1
ATOM 1057 C C . LYS A 1 132 ? 4.043 -1.559 -25.068 1.00 98.25 132 LYS A C 1
ATOM 1059 O O . LYS A 1 132 ? 5.095 -1.425 -25.679 1.00 98.25 132 LYS A O 1
ATOM 1064 N N . LEU A 1 133 ? 3.402 -0.526 -24.516 1.00 97.75 133 LEU A N 1
ATOM 1065 C CA . LEU A 1 133 ? 3.922 0.842 -24.583 1.00 97.75 133 LEU A CA 1
ATOM 1066 C C . LEU A 1 133 ? 5.284 0.969 -23.880 1.00 97.75 133 LEU A C 1
ATOM 1068 O O . LEU A 1 133 ? 6.189 1.618 -24.400 1.00 97.75 133 LEU A O 1
ATOM 1072 N N . CYS A 1 134 ? 5.454 0.347 -22.711 1.00 98.31 134 CYS A N 1
ATOM 1073 C CA . CYS A 1 134 ? 6.748 0.320 -22.034 1.00 98.31 134 CYS A CA 1
ATOM 1074 C C . CYS A 1 134 ? 7.811 -0.399 -22.864 1.00 98.31 134 CYS A C 1
ATOM 1076 O O . CYS A 1 134 ? 8.928 0.093 -22.950 1.00 98.31 134 CYS A O 1
ATOM 1078 N N . GLU A 1 135 ? 7.480 -1.527 -23.488 1.00 98.25 135 GLU A N 1
ATOM 1079 C CA . GLU A 1 135 ? 8.402 -2.246 -24.367 1.00 98.25 135 GLU A CA 1
ATOM 1080 C C . GLU A 1 135 ? 8.811 -1.408 -25.584 1.00 98.25 135 GLU A C 1
ATOM 1082 O O . GLU A 1 135 ? 9.996 -1.330 -25.893 1.00 98.25 135 GLU A O 1
ATOM 1087 N N . GLU A 1 136 ? 7.862 -0.723 -26.227 1.00 97.88 136 GLU A N 1
ATOM 1088 C CA . GLU A 1 136 ? 8.126 0.152 -27.376 1.00 97.88 136 GLU A CA 1
ATOM 1089 C C . GLU A 1 136 ? 9.039 1.337 -27.017 1.00 97.88 136 GLU A C 1
ATOM 1091 O O . GLU A 1 136 ? 9.922 1.694 -27.794 1.00 97.88 136 GLU A O 1
ATOM 1096 N N . VAL A 1 137 ? 8.843 1.948 -25.843 1.00 97.00 137 VAL A N 1
ATOM 1097 C CA . VAL A 1 137 ? 9.562 3.171 -25.435 1.00 97.00 137 VAL A CA 1
ATOM 1098 C C . VAL A 1 137 ? 10.869 2.874 -24.692 1.00 97.00 137 VAL A C 1
ATOM 1100 O O . VAL A 1 137 ? 11.841 3.612 -24.832 1.00 97.00 137 VAL A O 1
ATOM 1103 N N . LEU A 1 138 ? 10.896 1.824 -23.868 1.00 97.12 138 LEU A N 1
ATOM 1104 C CA . LEU A 1 138 ? 11.979 1.527 -22.919 1.00 97.12 138 LEU A CA 1
ATOM 1105 C C . LEU A 1 138 ? 12.720 0.217 -23.237 1.00 97.12 138 LEU A C 1
ATOM 1107 O O . LEU A 1 138 ? 13.803 -0.014 -22.696 1.00 97.12 138 LEU A O 1
ATOM 1111 N N . GLY A 1 139 ? 12.148 -0.646 -24.081 1.00 97.56 139 GLY A N 1
ATOM 1112 C CA . GLY A 1 139 ? 12.641 -1.995 -24.357 1.00 97.56 139 GLY A CA 1
ATOM 1113 C C . GLY A 1 139 ? 12.344 -3.013 -23.246 1.00 97.56 139 GLY A C 1
ATOM 1114 O O . GLY A 1 139 ? 12.104 -2.670 -22.085 1.00 97.56 139 GLY A O 1
ATOM 1115 N N . ASP A 1 140 ? 12.422 -4.305 -23.583 1.00 97.06 140 ASP A N 1
ATOM 1116 C CA . ASP A 1 140 ? 12.274 -5.425 -22.633 1.00 97.06 140 ASP A CA 1
ATOM 1117 C C . ASP A 1 140 ? 13.629 -5.938 -22.108 1.00 97.06 140 ASP A C 1
ATOM 1119 O O . ASP A 1 140 ? 13.916 -7.134 -22.039 1.00 97.06 140 ASP A O 1
ATOM 1123 N N . GLY A 1 141 ? 14.513 -5.009 -21.736 1.00 97.12 141 GLY A N 1
ATOM 1124 C CA . GLY A 1 141 ? 15.824 -5.343 -21.182 1.00 97.12 141 GLY A CA 1
ATOM 1125 C C . GLY A 1 141 ? 15.731 -6.095 -19.846 1.00 97.12 141 GLY A C 1
ATOM 1126 O O . GLY A 1 141 ? 14.790 -5.920 -19.069 1.00 97.12 141 GLY A O 1
ATOM 1127 N N . LYS A 1 142 ? 16.754 -6.896 -19.524 1.00 96.81 142 LYS A N 1
ATOM 1128 C CA . LYS A 1 142 ? 16.807 -7.702 -18.284 1.00 96.81 142 LYS A CA 1
ATOM 1129 C C . LYS A 1 142 ? 16.979 -6.880 -17.001 1.00 96.81 142 LYS A C 1
ATOM 1131 O O . LYS A 1 142 ? 16.866 -7.427 -15.910 1.00 96.81 142 LYS A O 1
ATOM 1136 N N . TRP A 1 143 ? 17.299 -5.591 -17.111 1.00 95.75 143 TRP A N 1
ATOM 1137 C CA . TRP A 1 143 ? 17.521 -4.742 -15.944 1.00 95.75 143 TRP A CA 1
ATOM 1138 C C . TRP A 1 143 ? 16.229 -4.564 -15.132 1.00 95.75 143 TRP A C 1
ATOM 1140 O O . TRP A 1 143 ? 15.143 -4.406 -15.697 1.00 95.75 143 TRP A O 1
ATOM 1150 N N . ARG A 1 144 ? 16.368 -4.586 -13.804 1.00 96.12 144 ARG A N 1
ATOM 1151 C CA . ARG A 1 144 ? 15.321 -4.316 -12.811 1.00 96.12 144 ARG A CA 1
ATOM 1152 C C . ARG A 1 144 ? 15.891 -3.468 -11.688 1.00 96.12 144 ARG A C 1
ATOM 1154 O O . ARG A 1 144 ? 17.094 -3.531 -11.408 1.00 96.12 144 ARG A O 1
ATOM 1161 N N . PHE A 1 145 ? 15.030 -2.706 -11.024 1.00 95.25 145 PHE A N 1
ATOM 1162 C CA . PHE A 1 145 ? 15.440 -1.958 -9.853 1.00 95.25 145 PHE A CA 1
ATOM 1163 C C . PHE A 1 145 ? 15.867 -2.913 -8.738 1.00 95.25 145 PHE A C 1
ATOM 1165 O O . PHE A 1 145 ? 15.200 -3.890 -8.407 1.00 95.25 145 PHE A O 1
ATOM 1172 N N . VAL A 1 146 ? 16.991 -2.589 -8.109 1.00 92.38 146 VAL A N 1
ATOM 1173 C CA . VAL A 1 146 ? 17.421 -3.230 -6.871 1.00 92.38 146 VAL A CA 1
ATOM 1174 C C . VAL A 1 146 ? 17.648 -2.124 -5.857 1.00 92.38 146 VAL A C 1
ATOM 1176 O O . VAL A 1 146 ? 18.462 -1.223 -6.092 1.00 92.38 146 VAL A O 1
ATOM 1179 N N . THR A 1 147 ? 16.945 -2.198 -4.727 1.00 90.62 147 THR A N 1
ATOM 1180 C CA . THR A 1 147 ? 17.072 -1.212 -3.646 1.00 90.62 147 THR A CA 1
ATOM 1181 C C . THR A 1 147 ? 18.537 -1.028 -3.221 1.00 90.62 147 THR A C 1
ATOM 1183 O O . THR A 1 147 ? 19.271 -2.023 -3.144 1.00 90.62 147 THR A O 1
ATOM 1186 N N . PRO A 1 148 ? 18.983 0.212 -2.928 1.00 89.56 148 PRO A N 1
ATOM 1187 C CA . PRO A 1 148 ? 20.330 0.483 -2.428 1.00 89.56 148 PRO A CA 1
ATOM 1188 C C . PRO A 1 148 ? 20.735 -0.397 -1.242 1.00 89.56 148 PRO A C 1
ATOM 1190 O O . PRO A 1 148 ? 21.875 -0.842 -1.197 1.00 89.56 148 PRO A O 1
ATOM 1193 N N . LEU A 1 149 ? 19.795 -0.756 -0.358 1.00 89.12 149 LEU A N 1
ATOM 1194 C CA . LEU A 1 149 ? 20.055 -1.649 0.780 1.00 89.12 149 LEU A CA 1
ATOM 1195 C C . LEU A 1 149 ? 20.630 -3.010 0.351 1.00 89.12 149 LEU A C 1
ATOM 1197 O O . LEU A 1 149 ? 21.531 -3.533 0.992 1.00 89.12 149 LEU A O 1
ATOM 1201 N N . LYS A 1 150 ? 20.166 -3.571 -0.774 1.00 91.88 150 LYS A N 1
ATOM 12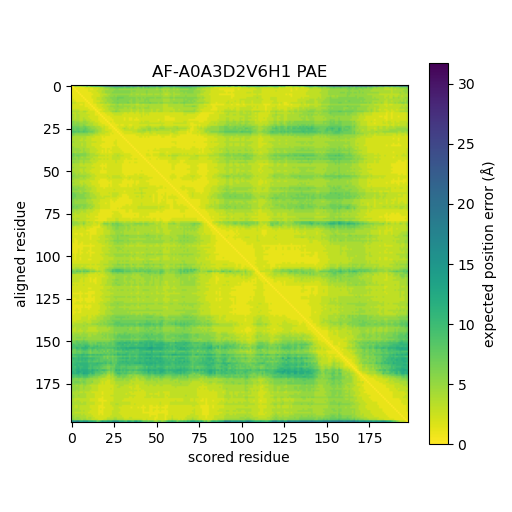02 C CA . LYS A 1 150 ? 20.659 -4.858 -1.306 1.00 91.88 150 LYS A CA 1
ATOM 1203 C C . LYS A 1 150 ? 21.952 -4.723 -2.124 1.00 91.88 150 LYS A C 1
ATOM 1205 O O . LYS A 1 150 ? 22.563 -5.731 -2.488 1.00 91.88 150 LYS A O 1
ATOM 1210 N N . ARG A 1 151 ? 22.349 -3.492 -2.460 1.00 92.38 151 ARG A N 1
ATOM 1211 C CA . ARG A 1 151 ? 23.547 -3.177 -3.259 1.00 92.38 151 ARG A CA 1
ATOM 1212 C C . ARG A 1 151 ? 24.626 -2.438 -2.471 1.00 92.38 151 ARG A C 1
ATOM 1214 O O . ARG A 1 151 ? 25.651 -2.105 -3.061 1.00 92.38 151 ARG A O 1
ATOM 1221 N N . ALA A 1 152 ? 24.420 -2.201 -1.178 1.00 92.12 152 ALA A N 1
ATOM 1222 C CA . ALA A 1 152 ? 25.418 -1.610 -0.298 1.00 92.12 152 ALA A CA 1
ATOM 1223 C C . ALA A 1 152 ? 26.764 -2.345 -0.424 1.00 92.12 152 ALA A C 1
ATOM 1225 O O . ALA A 1 152 ? 26.804 -3.568 -0.585 1.00 92.12 152 ALA A O 1
ATOM 1226 N N . GLY A 1 153 ? 27.861 -1.587 -0.446 1.00 89.94 153 GLY A N 1
ATOM 1227 C CA . GLY A 1 153 ? 29.211 -2.117 -0.641 1.00 89.94 153 GLY A CA 1
ATOM 1228 C C . GLY A 1 153 ? 29.561 -2.567 -2.069 1.00 89.94 153 GLY A C 1
ATOM 1229 O O . GLY A 1 153 ? 30.705 -2.952 -2.309 1.00 89.94 153 GLY A O 1
ATOM 1230 N N . LYS A 1 154 ? 28.632 -2.520 -3.038 1.00 92.62 154 LYS A N 1
ATOM 1231 C CA . LYS A 1 154 ? 28.849 -3.007 -4.417 1.00 92.62 154 LYS A CA 1
ATOM 1232 C C . LYS A 1 154 ? 28.855 -1.870 -5.443 1.00 92.62 154 LYS A C 1
ATOM 1234 O O . LYS A 1 154 ? 28.091 -0.914 -5.340 1.00 92.62 154 LYS A O 1
ATOM 1239 N N . GLY A 1 155 ? 29.657 -2.012 -6.501 1.00 92.56 155 GLY A N 1
ATOM 1240 C CA . GLY A 1 155 ? 29.702 -1.052 -7.614 1.00 92.56 155 GLY A CA 1
ATOM 1241 C C . GLY A 1 155 ? 30.021 0.373 -7.146 1.00 92.56 155 GLY A C 1
ATOM 1242 O O . GLY A 1 155 ? 30.983 0.570 -6.408 1.00 92.56 155 GLY A O 1
ATOM 1243 N N . HIS A 1 156 ? 29.192 1.349 -7.535 1.00 92.44 156 HIS A N 1
ATOM 1244 C CA . HIS A 1 156 ? 29.329 2.746 -7.092 1.00 92.44 156 HIS A CA 1
ATOM 1245 C C . HIS A 1 156 ? 29.044 2.956 -5.594 1.00 92.44 156 HIS A C 1
ATOM 1247 O O . HIS A 1 156 ? 29.331 4.026 -5.077 1.00 92.44 156 HIS A O 1
ATOM 1253 N N . LEU A 1 157 ? 28.492 1.956 -4.895 1.00 93.50 157 LEU A N 1
ATOM 1254 C CA . LEU A 1 157 ? 28.288 1.971 -3.441 1.00 93.50 157 LEU A CA 1
ATOM 1255 C C . LEU A 1 157 ? 29.441 1.286 -2.686 1.00 93.50 157 LEU A C 1
ATOM 1257 O O . LEU A 1 157 ? 29.291 0.941 -1.514 1.00 93.50 157 LEU A O 1
ATOM 1261 N N . ARG A 1 158 ? 30.589 1.037 -3.331 1.00 94.62 158 ARG A N 1
ATOM 1262 C CA . ARG A 1 158 ? 31.780 0.518 -2.644 1.00 94.62 158 ARG A CA 1
ATOM 1263 C C . ARG A 1 158 ? 32.214 1.505 -1.555 1.00 94.62 158 ARG A C 1
ATOM 1265 O O . ARG A 1 158 ? 32.358 2.690 -1.823 1.00 94.62 158 ARG A O 1
ATOM 1272 N N . GLY A 1 159 ? 32.419 1.002 -0.338 1.00 91.31 159 GLY A N 1
ATOM 1273 C CA . GLY A 1 159 ? 32.764 1.823 0.829 1.00 91.31 159 GLY A CA 1
ATOM 1274 C C . GLY A 1 159 ? 31.573 2.507 1.510 1.00 91.31 159 GLY A C 1
ATOM 1275 O O . GLY A 1 159 ? 31.760 3.117 2.556 1.00 91.31 159 GLY A O 1
ATOM 1276 N N . TYR A 1 160 ? 30.354 2.385 0.969 1.00 90.69 160 TYR A N 1
ATOM 1277 C CA . TYR A 1 160 ? 29.144 2.837 1.652 1.00 90.69 160 TYR A CA 1
ATOM 1278 C C . TYR A 1 160 ? 28.593 1.743 2.574 1.00 90.69 160 TYR A C 1
ATOM 1280 O O . TYR A 1 160 ? 28.228 0.658 2.109 1.00 90.69 160 TYR A O 1
ATOM 1288 N N . THR A 1 161 ? 28.481 2.078 3.858 1.00 88.69 161 THR A N 1
ATOM 1289 C CA . THR A 1 161 ? 27.904 1.246 4.919 1.00 88.69 1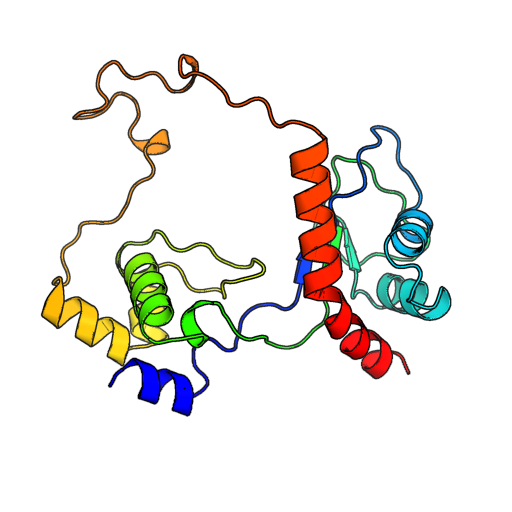61 THR A CA 1
ATOM 1290 C C . THR A 1 161 ? 26.592 1.895 5.379 1.00 88.69 161 THR A C 1
ATOM 1292 O O . THR A 1 161 ? 26.629 2.994 5.935 1.00 88.69 161 THR A O 1
ATOM 1295 N N . PRO A 1 162 ? 25.416 1.286 5.132 1.00 88.75 162 PRO A N 1
ATOM 1296 C CA . PRO A 1 162 ? 24.128 1.865 5.516 1.00 88.75 162 PRO A CA 1
ATOM 1297 C C . PRO A 1 162 ? 24.027 2.204 7.007 1.00 88.75 162 PRO A C 1
ATOM 1299 O O . PRO A 1 162 ? 23.402 3.195 7.368 1.00 88.75 162 PRO A O 1
ATOM 1302 N N . GLU A 1 163 ? 24.682 1.423 7.864 1.00 88.88 163 GLU A N 1
ATOM 1303 C CA . GLU A 1 163 ? 24.685 1.589 9.320 1.00 88.88 163 GLU A CA 1
ATOM 1304 C C . GLU A 1 163 ? 25.398 2.871 9.770 1.00 88.88 163 GLU A C 1
ATOM 1306 O O . GLU A 1 163 ? 25.101 3.389 10.843 1.00 88.88 163 GLU A O 1
ATOM 1311 N N . SER A 1 164 ? 26.316 3.405 8.956 1.00 88.81 164 SER A N 1
ATOM 1312 C CA . SER A 1 164 ? 26.994 4.674 9.236 1.00 88.81 164 SER A CA 1
ATOM 1313 C C . SER A 1 164 ? 26.274 5.884 8.637 1.00 88.81 164 SER A C 1
ATOM 1315 O O . SER A 1 164 ? 26.762 7.007 8.761 1.00 88.81 164 SER A O 1
ATOM 1317 N N . ALA A 1 165 ? 25.155 5.685 7.934 1.00 89.12 165 ALA A N 1
ATOM 1318 C CA . ALA A 1 165 ? 24.403 6.782 7.342 1.00 89.12 165 ALA A CA 1
ATOM 1319 C C . ALA A 1 165 ? 23.675 7.600 8.427 1.00 89.12 165 ALA A C 1
ATOM 1321 O O . ALA A 1 165 ? 23.213 7.036 9.423 1.00 89.12 165 ALA A O 1
ATOM 1322 N N . PRO A 1 166 ? 23.520 8.926 8.243 1.00 90.19 166 PRO A N 1
ATOM 1323 C CA . PRO A 1 166 ? 22.697 9.723 9.140 1.00 90.19 166 PRO A CA 1
ATOM 1324 C C . PRO A 1 166 ? 21.263 9.190 9.139 1.00 90.19 166 PRO A C 1
ATOM 1326 O O . PRO A 1 166 ? 20.690 8.891 8.089 1.00 90.19 166 PRO A O 1
ATOM 1329 N N . THR A 1 167 ? 20.674 9.087 10.326 1.00 88.50 167 THR A N 1
ATOM 1330 C CA . THR A 1 167 ? 19.285 8.660 10.487 1.00 88.50 167 THR A CA 1
ATOM 1331 C C . THR A 1 167 ? 18.391 9.868 10.716 1.00 88.50 167 THR A C 1
ATOM 1333 O O . THR A 1 167 ? 18.737 10.810 11.431 1.00 88.50 167 THR A O 1
ATOM 1336 N N . VAL A 1 168 ? 17.213 9.849 10.096 1.00 88.44 168 VAL A N 1
ATOM 1337 C CA . VAL A 1 168 ? 16.176 10.838 10.386 1.00 88.44 168 VAL A CA 1
ATOM 1338 C C . VAL A 1 168 ? 15.499 10.444 11.693 1.00 88.44 168 VAL A C 1
ATOM 1340 O O . VAL A 1 168 ? 15.017 9.320 11.836 1.00 88.44 168 VAL A O 1
ATOM 1343 N N . LYS A 1 169 ? 15.418 11.380 12.642 1.00 87.38 169 LYS A N 1
ATOM 1344 C CA . LYS A 1 169 ? 14.583 11.211 13.833 1.00 87.38 169 LYS A CA 1
ATOM 1345 C C . LYS A 1 169 ? 13.143 11.566 13.480 1.00 87.38 169 LYS A C 1
ATOM 1347 O O . LYS A 1 169 ? 12.843 12.723 13.195 1.00 87.38 169 LYS A O 1
ATOM 1352 N N . LEU A 1 170 ? 12.249 10.579 13.516 1.00 83.19 170 LEU A N 1
ATOM 1353 C CA . LEU A 1 170 ? 10.823 10.827 13.330 1.00 83.19 170 LEU A CA 1
ATOM 1354 C C . LEU A 1 170 ? 10.290 11.606 14.538 1.00 83.19 170 LEU A C 1
ATOM 1356 O O . LEU A 1 170 ? 10.325 11.118 15.668 1.00 83.19 170 LEU A O 1
ATOM 1360 N N . LEU A 1 171 ? 9.830 12.834 14.307 1.00 90.00 171 LEU A N 1
ATOM 1361 C CA . LEU A 1 171 ? 9.226 13.645 15.358 1.00 90.00 171 LEU A CA 1
ATOM 1362 C C . LEU A 1 171 ? 7.792 13.157 15.620 1.00 90.00 171 LEU A C 1
ATOM 1364 O O . LEU A 1 171 ? 7.075 12.888 14.653 1.00 90.00 171 LEU A O 1
ATOM 1368 N N . PRO A 1 172 ? 7.336 13.079 16.888 1.00 88.50 172 PRO A N 1
ATOM 1369 C CA . PRO A 1 172 ? 6.019 12.527 17.215 1.00 88.50 172 PRO A CA 1
ATOM 1370 C C . PRO A 1 172 ? 4.853 13.157 16.439 1.00 88.50 172 PRO A C 1
ATOM 1372 O O . PRO A 1 172 ? 3.947 12.451 16.012 1.00 88.50 172 PRO A O 1
ATOM 1375 N N . HIS A 1 173 ? 4.894 14.468 16.182 1.00 90.75 173 HIS A N 1
ATOM 1376 C CA . HIS A 1 173 ? 3.824 15.160 15.457 1.00 90.75 173 HIS A CA 1
ATOM 1377 C C . HIS A 1 173 ? 3.705 14.741 13.981 1.00 90.75 173 HIS A C 1
ATOM 1379 O O . HIS A 1 173 ? 2.606 14.785 13.439 1.00 90.75 173 HIS A O 1
ATOM 1385 N N . ILE A 1 174 ? 4.796 14.306 13.334 1.00 91.69 174 ILE A N 1
ATOM 1386 C CA . ILE A 1 174 ? 4.760 13.806 11.947 1.00 91.69 174 ILE A CA 1
ATOM 1387 C C . ILE A 1 174 ? 3.992 12.486 11.901 1.00 91.69 174 ILE A C 1
ATOM 1389 O O . ILE A 1 174 ? 3.184 12.254 11.003 1.00 91.69 174 ILE A O 1
ATOM 1393 N N . GLU A 1 175 ? 4.235 11.623 12.887 1.00 89.06 175 GLU A N 1
ATOM 1394 C CA . GLU A 1 175 ? 3.541 10.346 12.993 1.00 89.06 175 GLU A CA 1
ATOM 1395 C C . GLU A 1 175 ? 2.043 10.552 13.259 1.00 89.06 175 GLU A C 1
ATOM 1397 O O . GLU A 1 175 ? 1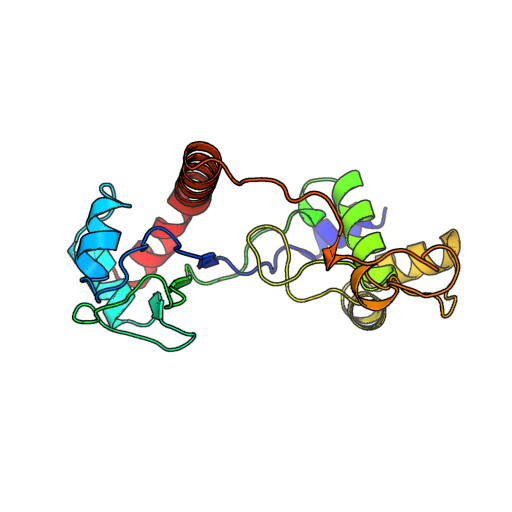.213 9.966 12.563 1.00 89.06 175 GLU A O 1
ATOM 1402 N N . THR A 1 176 ? 1.697 11.433 14.202 1.00 90.25 176 THR A N 1
ATOM 1403 C CA . THR A 1 176 ? 0.302 11.795 14.483 1.00 90.25 176 THR A CA 1
ATOM 1404 C C . THR A 1 176 ? -0.393 12.347 13.241 1.00 90.25 176 THR A C 1
ATOM 1406 O O . THR A 1 176 ? -1.448 11.838 12.873 1.00 90.25 176 THR A O 1
ATOM 1409 N N . ALA A 1 177 ? 0.229 13.296 12.533 1.00 93.00 177 ALA A N 1
ATOM 1410 C CA . ALA A 1 177 ? -0.335 13.867 11.311 1.00 93.00 177 ALA A CA 1
ATOM 1411 C C . ALA A 1 177 ? -0.580 12.806 10.224 1.00 93.00 177 ALA A C 1
ATOM 1413 O O . ALA A 1 177 ? -1.594 12.848 9.530 1.00 93.00 177 ALA A O 1
ATOM 1414 N N . ALA A 1 178 ? 0.313 11.818 10.093 1.00 92.31 178 ALA A N 1
ATOM 1415 C CA . ALA A 1 178 ? 0.104 10.707 9.171 1.00 92.31 178 ALA A CA 1
ATOM 1416 C C . ALA A 1 178 ? -1.106 9.846 9.571 1.00 92.31 178 ALA A C 1
ATOM 1418 O O . ALA A 1 178 ? -1.871 9.429 8.704 1.00 92.31 178 ALA A O 1
ATOM 1419 N N . TYR A 1 179 ? -1.303 9.573 10.864 1.00 92.44 179 TYR A N 1
ATOM 1420 C CA . TYR A 1 179 ? -2.476 8.830 11.337 1.00 92.44 179 TYR A CA 1
ATOM 1421 C C . TYR A 1 179 ? -3.773 9.604 11.136 1.00 92.44 179 TYR A C 1
ATOM 1423 O O . TYR A 1 179 ? -4.740 9.021 10.653 1.00 92.44 179 TYR A O 1
ATOM 1431 N N . ASP A 1 180 ? -3.771 10.906 11.415 1.00 93.19 180 ASP A N 1
ATOM 1432 C CA . ASP A 1 180 ? -4.932 11.771 11.204 1.00 93.19 180 ASP A CA 1
ATOM 1433 C C . ASP A 1 180 ? -5.312 11.832 9.717 1.00 93.19 180 ASP A C 1
ATOM 1435 O O . ASP A 1 180 ? -6.488 11.711 9.370 1.00 93.19 180 ASP A O 1
ATOM 1439 N N . TYR A 1 181 ? -4.319 11.914 8.821 1.00 94.75 181 TYR A N 1
ATOM 1440 C CA . TYR A 1 181 ? -4.541 11.815 7.377 1.00 94.75 181 TYR A CA 1
ATOM 1441 C C . TYR A 1 181 ? -5.241 10.507 6.990 1.00 94.75 181 TYR A C 1
ATOM 1443 O O . TYR A 1 181 ? -6.223 10.541 6.250 1.00 94.75 181 TYR A O 1
ATOM 1451 N N . TYR A 1 182 ? -4.764 9.356 7.481 1.00 94.38 182 TYR A N 1
ATOM 1452 C CA . TYR A 1 182 ? -5.368 8.070 7.127 1.00 94.38 182 TYR A CA 1
ATOM 1453 C C . TYR A 1 182 ? -6.770 7.909 7.714 1.00 94.38 182 TYR A C 1
ATOM 1455 O O . TYR A 1 182 ? -7.652 7.440 7.000 1.00 94.38 182 TYR A O 1
ATOM 1463 N N . ASP A 1 183 ? -7.002 8.315 8.961 1.00 93.00 183 ASP A N 1
ATOM 1464 C CA . ASP A 1 183 ? -8.342 8.263 9.555 1.00 93.00 183 ASP A CA 1
ATOM 1465 C C . ASP A 1 183 ? -9.335 9.102 8.744 1.00 93.00 183 ASP A C 1
ATOM 1467 O O . ASP A 1 183 ? -10.438 8.642 8.454 1.00 93.00 183 ASP A O 1
ATOM 1471 N N . ASN A 1 184 ? -8.920 10.292 8.299 1.00 93.69 184 ASN A N 1
ATOM 1472 C CA . ASN A 1 184 ? -9.744 11.133 7.440 1.00 93.69 184 ASN A CA 1
ATOM 1473 C C . ASN A 1 184 ? -9.954 10.521 6.044 1.00 93.69 184 ASN A C 1
ATOM 1475 O O . ASN A 1 184 ? -11.081 10.470 5.560 1.00 93.69 184 ASN A O 1
ATOM 1479 N N . TYR A 1 185 ? -8.896 10.009 5.406 1.00 94.88 185 TYR A N 1
ATOM 1480 C CA . TYR A 1 185 ? -8.977 9.371 4.085 1.00 94.88 185 TYR A CA 1
ATOM 1481 C C . TYR A 1 185 ? -9.957 8.187 4.071 1.00 94.88 185 TYR A C 1
ATOM 1483 O O . TYR A 1 185 ? -10.709 8.008 3.115 1.00 94.88 185 TYR A O 1
ATOM 1491 N N . TRP A 1 186 ? -9.949 7.366 5.125 1.00 96.12 186 TRP A N 1
ATOM 1492 C CA . TRP A 1 186 ? -10.790 6.172 5.222 1.00 96.12 186 TRP A CA 1
ATOM 1493 C C . TRP A 1 186 ? -12.173 6.437 5.826 1.00 96.12 186 TRP A C 1
ATOM 1495 O O . TRP A 1 186 ? -12.995 5.522 5.848 1.00 96.12 186 TRP A O 1
ATOM 1505 N N . LYS A 1 187 ? -12.463 7.663 6.281 1.00 95.62 187 LYS A N 1
ATOM 1506 C CA . LYS A 1 187 ? -13.700 8.006 6.998 1.00 95.62 187 LYS A CA 1
ATOM 1507 C C . LYS A 1 187 ? -14.960 7.560 6.254 1.00 95.62 187 LYS A C 1
ATOM 1509 O O . LYS A 1 187 ? -15.800 6.877 6.828 1.00 95.62 187 LYS A O 1
ATOM 1514 N N . GLU A 1 188 ? -15.064 7.878 4.967 1.00 95.94 188 GLU A N 1
ATOM 1515 C CA . GLU A 1 188 ? -16.236 7.534 4.147 1.00 95.94 188 GLU A CA 1
ATOM 1516 C C . GLU A 1 188 ? -16.386 6.021 3.909 1.00 95.94 188 GLU A C 1
ATOM 1518 O O . GLU A 1 188 ? -17.485 5.531 3.654 1.00 95.94 188 GLU A O 1
ATOM 1523 N N . PHE A 1 189 ? -15.305 5.242 4.026 1.00 96.94 189 PHE A N 1
ATOM 1524 C CA . PHE A 1 189 ? -15.351 3.793 3.819 1.00 96.94 189 PHE A CA 1
ATOM 1525 C C . PHE A 1 189 ? -16.035 3.045 4.967 1.00 96.94 189 PHE A C 1
ATOM 1527 O O . PHE A 1 189 ? -16.477 1.915 4.758 1.00 96.94 189 PHE A O 1
ATOM 1534 N N . TRP A 1 190 ? -16.187 3.664 6.142 1.00 97.56 190 TRP A N 1
ATOM 1535 C CA . TRP A 1 190 ? -16.974 3.094 7.238 1.00 97.56 190 TRP A CA 1
ATOM 1536 C C . TRP A 1 190 ? -18.438 2.864 6.861 1.00 97.56 190 TRP A C 1
ATOM 1538 O O . TRP A 1 190 ? -19.033 1.907 7.352 1.00 97.56 190 TRP A O 1
ATOM 1548 N N . GLN A 1 191 ? -18.986 3.642 5.919 1.00 97.06 191 GLN A N 1
ATOM 1549 C CA . GLN A 1 191 ? -20.338 3.408 5.410 1.00 97.06 191 GLN A CA 1
ATOM 1550 C C . GLN A 1 191 ? -20.489 1.996 4.826 1.00 97.06 191 GLN A C 1
ATOM 1552 O O . GLN A 1 191 ? -21.499 1.349 5.064 1.00 97.06 191 GLN A O 1
ATOM 1557 N N . ARG A 1 192 ? -19.455 1.452 4.163 1.00 97.12 192 ARG A N 1
ATOM 1558 C CA . ARG A 1 192 ? -19.490 0.074 3.632 1.00 97.12 192 ARG A CA 1
ATOM 1559 C C . ARG A 1 192 ? -19.683 -0.965 4.733 1.00 97.12 192 ARG A C 1
ATOM 1561 O O . ARG A 1 192 ? -20.332 -1.983 4.518 1.00 97.12 192 ARG A O 1
ATOM 1568 N N . LEU A 1 193 ? -19.084 -0.723 5.897 1.00 97.81 193 LEU A N 1
ATOM 1569 C CA . LEU A 1 193 ? -19.217 -1.600 7.053 1.00 97.81 193 LEU A CA 1
ATOM 1570 C C . LEU A 1 193 ? -20.586 -1.436 7.711 1.00 97.81 193 LEU A C 1
ATOM 1572 O O . LEU A 1 193 ? -21.183 -2.440 8.086 1.00 97.81 193 LEU A O 1
ATOM 1576 N N . ALA A 1 194 ? -21.099 -0.206 7.800 1.00 96.81 194 ALA A N 1
ATOM 1577 C CA . ALA A 1 194 ? -22.460 0.047 8.261 1.00 96.81 194 ALA A CA 1
ATOM 1578 C C . ALA A 1 194 ? -23.483 -0.684 7.379 1.00 96.81 194 ALA A C 1
ATOM 1580 O O . ALA A 1 194 ? -24.292 -1.445 7.895 1.00 96.81 194 ALA A O 1
ATOM 1581 N N . ASP A 1 195 ? -23.373 -0.554 6.057 1.00 96.75 195 ASP A N 1
ATOM 1582 C CA . ASP A 1 195 ? -24.254 -1.225 5.096 1.00 96.75 195 ASP A CA 1
ATOM 1583 C C . ASP A 1 195 ? -24.177 -2.755 5.205 1.00 96.75 195 ASP A C 1
ATOM 1585 O O . ASP A 1 195 ? -25.190 -3.436 5.086 1.00 96.75 195 ASP A O 1
ATOM 1589 N N . LYS A 1 196 ? -22.980 -3.307 5.452 1.00 96.56 196 LYS A N 1
ATOM 1590 C CA . LYS A 1 196 ? -22.767 -4.753 5.623 1.00 96.56 196 LYS A CA 1
ATOM 1591 C C . LYS A 1 196 ? -23.427 -5.307 6.893 1.00 96.56 196 LYS A C 1
ATOM 1593 O O . LYS A 1 196 ? -23.826 -6.469 6.904 1.00 96.56 196 LYS A O 1
ATOM 1598 N N . HIS A 1 197 ? -23.454 -4.519 7.967 1.00 95.56 197 HIS A N 1
ATOM 1599 C CA . HIS A 1 197 ? -23.848 -4.948 9.317 1.00 95.56 197 HIS A CA 1
ATOM 1600 C C . HIS A 1 197 ? -25.222 -4.431 9.765 1.00 95.56 197 HIS A C 1
ATOM 1602 O O . HIS A 1 197 ? -25.619 -4.692 10.912 1.00 95.56 197 HIS A O 1
ATOM 1608 N N . ASN A 1 198 ? -25.911 -3.690 8.896 1.00 83.00 198 ASN A N 1
ATOM 1609 C CA . ASN A 1 198 ? -27.301 -3.265 9.060 1.00 83.00 198 ASN A CA 1
ATOM 1610 C C . ASN A 1 198 ? -28.284 -4.416 8.845 1.00 83.00 198 ASN A C 1
ATOM 1612 O O . ASN A 1 198 ? -28.037 -5.268 7.963 1.00 83.00 198 ASN A O 1
#

Foldseek 3Di:
DLLVVCLVVCFQQAAFLKDWQQPAAAPDWDQPLVVCCVLQVVDDSVLSQCCQCVQQKDKQNGRHGRRDTDHNVITIMGGLDDTGHAQLNPDDVSVLVQL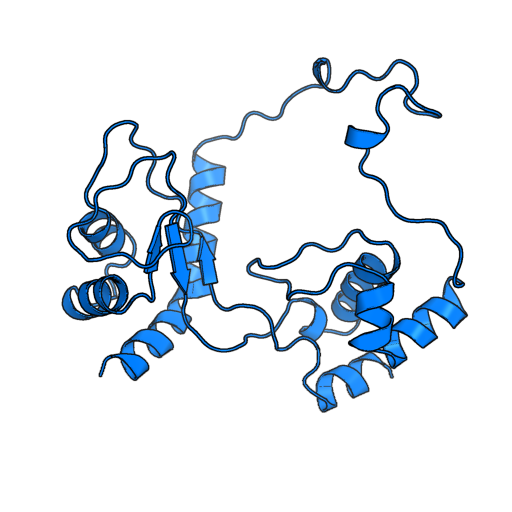VQQDQQNHDDRDPHHHHGGHLVSCCVRRVVSSVVCCVPPNNDPHHDDDVVVQQCHDVNNVPDPVPDDDDDDDPVNVVVVNVVRCV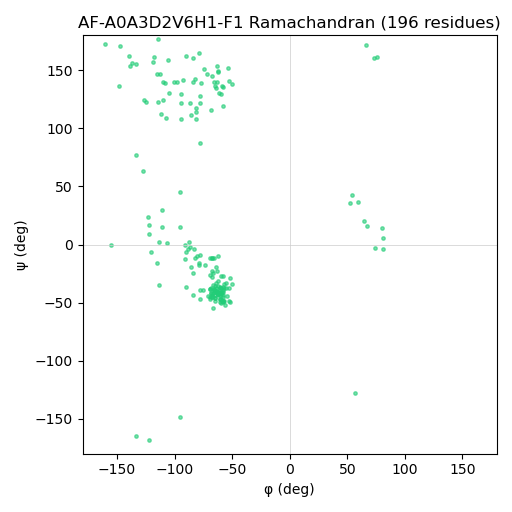VSVVSSVSSVVVRD

Nearest PDB structures (foldseek):
  7bl5-assembly1_7  TM=6.512E-01  e=8.277E-03  Escherichia coli str. K-12 substr. MG1655
  5z81-assembly1_C  TM=8.113E-01  e=5.917E-02  Vibrio cholerae O395
  7asa-assembly1_1  TM=7.168E-01  e=1.094E-01  Bacillus subtilis subsp. subtilis str. 168
  3dh3-assembly4_D  TM=7.156E-01  e=1.237E-01  Escherichia coli
  1dm9-assembly1_A  TM=3.936E-01  e=1.582E-01  Escherichia coli

pLDDT: mean 95.33, std 3.4, range [79.81, 98.69]

Radius of gyration: 20.51 Å; Cα contacts (8 Å, |Δi|>4): 282; chains: 1; bounding box: 60×28×55 Å